Protein AF-0000000078786478 (afdb_homodimer)

Organism: NCBI:txid997887

Solvent-accessible surface area (backbone atoms only — not comparable to full-atom values): 14042 Å² total; per-residue (Å²): 126,56,72,50,79,79,47,45,80,39,81,43,66,73,47,74,58,98,44,34,38,39,36,60,74,40,75,26,74,55,86,88,51,87,57,81,37,32,24,33,35,37,38,33,35,32,54,74,22,70,49,79,36,24,26,20,79,68,46,35,38,37,43,28,36,74,35,49,40,35,37,40,40,36,31,32,70,83,81,65,34,40,41,77,42,82,42,21,40,91,68,26,42,33,34,40,40,46,47,40,35,29,36,31,39,34,21,83,44,93,47,52,23,33,36,42,36,41,28,65,42,66,90,47,78,89,42,53,43,82,42,78,81,85,126,128,56,71,49,80,78,48,43,80,40,81,43,66,72,46,72,61,97,45,33,38,38,36,60,74,40,75,25,73,55,86,88,50,89,57,82,35,32,24,34,36,37,38,33,34,32,54,73,22,71,49,78,37,25,26,19,79,68,47,35,37,37,42,29,36,72,34,49,41,34,37,40,40,36,32,32,71,85,80,63,35,37,40,78,43,81,40,21,42,90,68,26,40,34,36,40,41,46,47,40,35,29,36,30,40,35,21,83,44,90,48,51,23,32,38,42,36,41,28,65,43,64,92,46,76,91,42,53,44,81,44,77,82,84,126

Secondary structure (DSSP, 8-state):
----TT-EEEE--EEEETTEEEEEEE-S--TT-SS---EEEEEEE-TT-EEEEEE-SS--EEEEEEESEEEEEEEETTT--EEEEEEETTTTEEEEE-TTEEEEEE--SSS-EEEEEEESS---GGG-EE-----/----TT-EEEE--EEEETTEEEEEEE-S--TT-SS---EEEEEEE-TT-EEEEEE-SS--EEEEEEESEEEEEEEETTT--EEEEEEETTTTEEEEE-TTEEEEEE--SSS-EEEEEEESS---GGG-EE-----

Nearest PDB structures (foldseek):
  3st7-assembly1_A-2  TM=9.080E-01  e=5.084E-12  Staphylococcus aureus subsp. aureus Mu50
  4yrd-assembly1_B  TM=8.842E-01  e=4.327E-12  Staphylococcus aureus subsp. aureus Mu50
  2zkl-assembly1_A-2  TM=9.076E-01  e=9.184E-12  Staphylococcus aureus
  4yrd-assembly1_A  TM=8.837E-01  e=4.818E-12  Staphylococcus aureus subsp. aureus Mu50
  3vhr-assembly1_A-2  TM=8.852E-01  e=1.949E-11  Staphylococcus aureus subsp. aureus Mu50

InterPro domains:
  IPR011051 RmlC-like cupin domain superfamily [SSF51182] (7-129)
  IPR014710 RmlC-like jelly roll fold [G3DSA:2.60.120.10] (13-134)
  IPR029303 Capsular polysaccharide assembling protein CapF, C-terminal domain [PF14667] (16-128)

Structure (mmCIF, N/CA/C/O backbone):
data_AF-0000000078786478-model_v1
#
loop_
_entity.id
_entity.type
_entity.pdbx_description
1 polymer 'Capsular polysaccharide assembling protein CapF C-terminal domain-containing protein'
#
loop_
_atom_site.group_PDB
_atom_site.id
_atom_site.type_symbol
_atom_site.label_atom_id
_atom_site.label_alt_id
_atom_site.label_comp_id
_atom_site.label_asym_id
_atom_site.label_entity_id
_atom_site.label_seq_id
_atom_site.pdbx_PDB_ins_code
_atom_site.Cartn_x
_atom_site.Cartn_y
_atom_site.Cartn_z
_atom_site.occupancy
_atom_site.B_iso_or_equiv
_atom_site.auth_seq_id
_atom_site.auth_comp_id
_atom_site.auth_asym_id
_atom_site.auth_atom_id
_atom_site.pdbx_PDB_model_num
ATOM 1 N N . MET A 1 1 ? -15.883 21.422 14.945 1 42.12 1 MET A N 1
ATOM 2 C CA . MET A 1 1 ? -14.555 21 14.516 1 42.12 1 MET A CA 1
ATOM 3 C C . MET A 1 1 ? -14.242 21.531 13.117 1 42.12 1 MET A C 1
ATOM 5 O O . MET A 1 1 ? -15.07 21.406 12.211 1 42.12 1 MET A O 1
ATOM 9 N N . ALA A 1 2 ? -13.508 22.562 12.961 1 57.31 2 ALA A N 1
ATOM 10 C CA . ALA A 1 2 ? -13.336 23.266 11.695 1 57.31 2 ALA A CA 1
ATOM 11 C C . ALA A 1 2 ? -12.992 22.297 10.57 1 57.31 2 ALA A C 1
ATOM 13 O O . ALA A 1 2 ? -12.312 21.297 10.789 1 57.31 2 ALA A O 1
ATOM 14 N N . GLN A 1 3 ? -13.812 22.172 9.531 1 78.44 3 GLN A N 1
ATOM 15 C CA . GLN A 1 3 ? -13.812 21.203 8.445 1 78.44 3 GLN A CA 1
ATOM 16 C C . GLN A 1 3 ? -12.969 21.703 7.273 1 78.44 3 GLN A C 1
ATOM 18 O O . GLN A 1 3 ? -13.055 22.859 6.887 1 78.44 3 GLN A O 1
ATOM 23 N N . ILE A 1 4 ? -11.805 21.125 7.031 1 92.44 4 ILE A N 1
ATOM 24 C CA . ILE A 1 4 ? -11.156 21.406 5.758 1 92.44 4 ILE A CA 1
ATOM 25 C C . ILE A 1 4 ? -11.945 20.75 4.621 1 92.44 4 ILE A C 1
ATOM 27 O O . ILE A 1 4 ? -11.781 19.562 4.34 1 92.44 4 ILE A O 1
ATOM 31 N N . GLU A 1 5 ? -12.789 21.453 3.953 1 89.94 5 GLU A N 1
ATOM 32 C CA . GLU A 1 5 ? -13.758 20.938 2.986 1 89.94 5 GLU A CA 1
ATOM 33 C C . GLU A 1 5 ? -13.07 20.156 1.869 1 89.94 5 GLU A C 1
ATOM 35 O O . GLU A 1 5 ? -13.617 19.172 1.364 1 89.94 5 GLU A O 1
ATOM 40 N N . LYS A 1 6 ? -11.906 20.562 1.498 1 93.44 6 LYS A N 1
ATOM 41 C CA . LYS A 1 6 ? -11.242 19.969 0.342 1 93.44 6 LYS A CA 1
ATOM 42 C C . LYS A 1 6 ? -10.633 18.609 0.693 1 93.44 6 LYS A C 1
ATOM 44 O O . LYS A 1 6 ? -10.203 17.875 -0.193 1 93.44 6 LYS A O 1
ATOM 49 N N . VAL A 1 7 ? -10.555 18.312 1.955 1 95.81 7 VAL A N 1
ATOM 50 C CA . VAL A 1 7 ? -10.102 16.984 2.375 1 95.81 7 VAL A CA 1
ATOM 51 C C . VAL A 1 7 ? -11.281 16.016 2.365 1 95.81 7 VAL A C 1
ATOM 53 O O . VAL A 1 7 ? -12.328 16.297 2.957 1 95.81 7 VAL A O 1
ATOM 56 N N . HIS A 1 8 ? -11.133 14.906 1.691 1 94.94 8 HIS A N 1
ATOM 57 C CA . HIS A 1 8 ? -12.203 13.914 1.599 1 94.94 8 HIS A CA 1
ATOM 58 C C . HIS A 1 8 ? -11.836 12.641 2.346 1 94.94 8 HIS A C 1
ATOM 60 O O . HIS A 1 8 ? -10.711 12.141 2.227 1 94.94 8 HIS A O 1
ATOM 66 N N . VAL A 1 9 ? -12.75 12.188 3.148 1 97 9 VAL A N 1
ATOM 67 C CA . VAL A 1 9 ? -12.656 10.875 3.779 1 97 9 VAL A CA 1
ATOM 68 C C . VAL A 1 9 ? -13.469 9.859 2.98 1 97 9 VAL A C 1
ATOM 70 O O . VAL A 1 9 ? -14.688 9.992 2.842 1 97 9 VAL A O 1
ATOM 73 N N . ILE A 1 10 ? -12.836 8.875 2.471 1 96.62 10 ILE A N 1
ATOM 74 C CA . ILE A 1 10 ? -13.453 7.898 1.579 1 96.62 10 ILE A CA 1
ATOM 75 C C . ILE A 1 10 ? -13.586 6.555 2.295 1 96.62 10 ILE A C 1
ATOM 77 O O . ILE A 1 10 ? -12.586 5.98 2.732 1 96.62 10 ILE A O 1
ATOM 81 N N . GLN A 1 11 ? -14.773 6.09 2.406 1 97.75 11 GLN A N 1
ATOM 82 C CA . GLN A 1 11 ? -15 4.777 3.01 1 97.75 11 GLN A CA 1
ATOM 83 C C . GLN A 1 11 ? -14.641 3.658 2.041 1 97.75 11 GLN A C 1
ATOM 85 O O . GLN A 1 11 ? -15.102 3.641 0.899 1 97.75 11 GLN A O 1
ATOM 90 N N . ARG A 1 12 ? -13.781 2.781 2.498 1 98.19 12 ARG A N 1
ATOM 91 C CA . ARG A 1 12 ? -13.422 1.592 1.732 1 98.19 12 ARG A CA 1
ATOM 92 C C . ARG A 1 12 ? -14.117 0.352 2.289 1 98.19 12 ARG A C 1
ATOM 94 O O . ARG A 1 12 ? -14.664 0.384 3.391 1 98.19 12 ARG A O 1
ATOM 101 N N . ARG A 1 13 ? -14.125 -0.623 1.485 1 97.12 13 ARG A N 1
ATOM 102 C CA . ARG A 1 13 ? -14.781 -1.861 1.899 1 97.12 13 ARG A CA 1
ATOM 103 C C . ARG A 1 13 ? -13.75 -2.908 2.314 1 97.12 13 ARG A C 1
ATOM 105 O O . ARG A 1 13 ? -13.023 -3.438 1.474 1 97.12 13 ARG A O 1
ATOM 112 N N . LEU A 1 14 ? -13.664 -3.121 3.592 1 98.06 14 LEU A N 1
ATOM 113 C CA . LEU A 1 14 ? -12.852 -4.199 4.137 1 98.06 14 LEU A CA 1
ATOM 114 C C . LEU A 1 14 ? -13.586 -5.531 4.062 1 98.06 14 LEU A C 1
ATOM 116 O O . LEU A 1 14 ? -14.555 -5.758 4.797 1 98.06 14 LEU A O 1
ATOM 120 N N . ILE A 1 15 ? -13.172 -6.496 3.195 1 98.12 15 ILE A N 1
ATOM 121 C CA . ILE A 1 15 ? -13.812 -7.797 3.012 1 98.12 15 ILE A CA 1
ATOM 122 C C . ILE A 1 15 ? -13.102 -8.852 3.855 1 98.12 15 ILE A C 1
ATOM 124 O O . ILE A 1 15 ? -11.875 -8.969 3.799 1 98.12 15 ILE A O 1
ATOM 128 N N . THR A 1 16 ? -13.789 -9.562 4.641 1 97.38 16 THR A N 1
ATOM 129 C CA . THR A 1 16 ? -13.195 -10.578 5.504 1 97.38 16 THR A CA 1
ATOM 130 C C . THR A 1 16 ? -13.812 -11.945 5.234 1 97.38 16 THR A C 1
ATOM 132 O O . THR A 1 16 ? -14.992 -12.047 4.906 1 97.38 16 THR A O 1
ATOM 135 N N . ASP A 1 17 ? -12.961 -13.031 5.289 1 96.44 17 ASP A N 1
ATOM 136 C CA . ASP A 1 17 ? -13.383 -14.43 5.289 1 96.44 17 ASP A CA 1
ATOM 137 C C . ASP A 1 17 ? -12.453 -15.289 6.141 1 96.44 17 ASP A C 1
ATOM 139 O O . ASP A 1 17 ? -11.703 -14.766 6.973 1 96.44 17 ASP A O 1
ATOM 143 N N . ASP A 1 18 ? -12.516 -16.594 6.008 1 95.81 18 ASP A N 1
ATOM 144 C CA . ASP A 1 18 ? -11.781 -17.5 6.887 1 95.81 18 ASP A CA 1
ATOM 145 C C . ASP A 1 18 ? -10.281 -17.438 6.609 1 95.81 18 ASP A C 1
ATOM 147 O O . ASP A 1 18 ? -9.477 -17.891 7.43 1 95.81 18 ASP A O 1
ATOM 151 N N . ARG A 1 19 ? -9.883 -16.891 5.512 1 96.12 19 ARG A N 1
ATOM 152 C CA . ARG A 1 19 ? -8.477 -16.859 5.105 1 96.12 19 ARG A CA 1
ATOM 153 C C . ARG A 1 19 ? -7.801 -15.586 5.586 1 96.12 19 ARG A C 1
ATOM 155 O O . ARG A 1 19 ? -6.57 -15.5 5.602 1 96.12 19 ARG A O 1
ATOM 162 N N . GLY A 1 20 ? -8.625 -14.492 5.906 1 97.75 20 GLY A N 1
ATOM 163 C CA . GLY A 1 20 ? -8.109 -13.18 6.25 1 97.75 20 GLY A CA 1
ATOM 164 C C . GLY A 1 20 ? -8.945 -12.039 5.688 1 97.75 20 GLY A C 1
ATOM 165 O O . GLY A 1 20 ? -10.18 -12.102 5.719 1 97.75 20 GLY A O 1
ATOM 166 N N . TRP A 1 21 ? -8.281 -10.969 5.32 1 98.31 21 TRP A N 1
ATOM 167 C CA . TRP A 1 21 ? -9.07 -9.844 4.812 1 98.31 21 TRP A CA 1
ATOM 168 C C . TRP A 1 21 ? -8.453 -9.289 3.529 1 98.31 21 TRP A C 1
ATOM 170 O O . TRP A 1 21 ? -7.332 -9.648 3.164 1 98.31 21 TRP A O 1
ATOM 180 N N . PHE A 1 22 ? -9.211 -8.625 2.723 1 98.44 22 PHE A N 1
ATOM 181 C CA . PHE A 1 22 ? -8.891 -7.922 1.489 1 98.44 22 PHE A CA 1
ATOM 182 C C . PHE A 1 22 ? -9.367 -6.477 1.553 1 98.44 22 PHE A C 1
ATOM 184 O O . PHE A 1 22 ? -10.477 -6.207 2.016 1 98.44 22 PHE A O 1
ATOM 191 N N . LEU A 1 23 ? -8.523 -5.48 1.136 1 98.69 23 LEU A N 1
ATOM 192 C CA . LEU A 1 23 ? -8.836 -4.059 1.162 1 98.69 23 LEU A CA 1
ATOM 193 C C . LEU A 1 23 ? -8.258 -3.352 -0.061 1 98.69 23 LEU A C 1
ATOM 195 O O . LEU A 1 23 ? -7.043 -3.312 -0.242 1 98.69 23 LEU A O 1
ATOM 199 N N . LYS A 1 24 ? -9.172 -2.852 -0.923 1 98.12 24 LYS A N 1
ATOM 200 C CA . LYS A 1 24 ? -8.727 -1.991 -2.014 1 98.12 24 LYS A CA 1
ATOM 201 C C . LYS A 1 24 ? -8.672 -0.53 -1.575 1 98.12 24 LYS A C 1
ATOM 203 O O . LYS A 1 24 ? -9.688 0.037 -1.17 1 98.12 24 LYS A O 1
ATOM 208 N N . VAL A 1 25 ? -7.453 0.068 -1.741 1 97 25 VAL A N 1
ATOM 209 C CA . VAL A 1 25 ? -7.305 1.4 -1.165 1 97 25 VAL A CA 1
ATOM 210 C C . VAL A 1 25 ? -7.266 2.443 -2.279 1 97 25 VAL A C 1
ATOM 212 O O . VAL A 1 25 ? -7.648 3.598 -2.072 1 97 25 VAL A O 1
ATOM 215 N N . ILE A 1 26 ? -6.707 2.123 -3.447 1 94.62 26 ILE A N 1
ATOM 216 C CA . ILE A 1 26 ? -6.758 2.953 -4.645 1 94.62 26 ILE A CA 1
ATOM 217 C C . ILE A 1 26 ? -7.488 2.207 -5.762 1 94.62 26 ILE A C 1
ATOM 219 O O . ILE A 1 26 ? -7.066 1.123 -6.168 1 94.62 26 ILE A O 1
ATOM 223 N N . THR A 1 27 ? -8.539 2.777 -6.27 1 92.62 27 THR A N 1
ATOM 224 C CA . THR A 1 27 ? -9.391 2.109 -7.25 1 92.62 27 THR A CA 1
ATOM 225 C C . THR A 1 27 ? -8.914 2.406 -8.664 1 92.62 27 THR A C 1
ATOM 227 O O . THR A 1 27 ? -9.312 1.729 -9.617 1 92.62 27 THR A O 1
ATOM 230 N N . GLY A 1 28 ? -8.047 3.369 -8.805 1 88.62 28 GLY A N 1
ATOM 231 C CA . GLY A 1 28 ? -7.551 3.754 -10.117 1 88.62 28 GLY A CA 1
ATOM 232 C C . GLY A 1 28 ? -8.43 4.785 -10.805 1 88.62 28 GLY A C 1
ATOM 233 O O . GLY A 1 28 ? -8.102 5.254 -11.891 1 88.62 28 GLY A O 1
ATOM 234 N N . THR A 1 29 ? -9.523 5.156 -10.18 1 86.19 29 THR A N 1
ATOM 235 C CA . THR A 1 29 ? -10.461 6.113 -10.773 1 86.19 29 THR A CA 1
ATOM 236 C C . THR A 1 29 ? -10.672 7.305 -9.844 1 86.19 29 THR A C 1
ATOM 238 O O . THR A 1 29 ? -11.672 8.016 -9.961 1 86.19 29 THR A O 1
ATOM 241 N N . GLU A 1 30 ? -9.773 7.48 -8.945 1 85.69 30 GLU A N 1
ATOM 242 C CA . GLU A 1 30 ? -9.898 8.586 -8 1 85.69 30 GLU A CA 1
ATOM 243 C C . GLU A 1 30 ? -9.914 9.93 -8.727 1 85.69 30 GLU A C 1
ATOM 245 O O . GLU A 1 30 ? -9.25 10.102 -9.75 1 85.69 30 GLU A O 1
ATOM 250 N N . GLU A 1 31 ? -10.688 10.766 -8.133 1 75.81 31 GLU A N 1
ATOM 251 C CA . GLU A 1 31 ? -10.648 12.125 -8.656 1 75.81 31 GLU A CA 1
ATOM 252 C C . GLU A 1 31 ? -9.266 12.742 -8.492 1 75.81 31 GLU A C 1
ATOM 254 O O . GLU A 1 31 ? -8.617 12.555 -7.465 1 75.81 31 GLU A O 1
ATOM 259 N N . GLY A 1 32 ? -8.82 13.492 -9.508 1 66.56 32 GLY A N 1
ATOM 260 C CA . GLY A 1 32 ? -7.539 14.18 -9.391 1 66.56 32 GLY A CA 1
ATOM 261 C C . GLY A 1 32 ? -6.379 13.375 -9.953 1 66.56 32 GLY A C 1
ATOM 262 O O . GLY A 1 32 ? -5.273 13.898 -10.109 1 66.56 32 GLY A O 1
ATOM 263 N N . ILE A 1 33 ? -6.633 12.055 -10.008 1 69.62 33 ILE A N 1
ATOM 264 C CA . ILE A 1 33 ? -5.574 11.258 -10.609 1 69.62 33 ILE A CA 1
ATOM 265 C C . ILE A 1 33 ? -5.59 11.43 -12.125 1 69.62 33 ILE A C 1
ATOM 267 O O . ILE A 1 33 ? -6.641 11.328 -12.758 1 69.62 33 ILE A O 1
ATOM 271 N N . PRO A 1 34 ? -4.621 12.242 -12.648 1 60.69 34 PRO A N 1
ATOM 272 C CA . PRO A 1 34 ? -4.676 12.57 -14.078 1 60.69 34 PRO A CA 1
ATOM 273 C C . PRO A 1 34 ? -5.074 11.375 -14.938 1 60.69 34 PRO A C 1
ATOM 275 O O . PRO A 1 34 ? -5.867 11.523 -15.875 1 60.69 34 PRO A O 1
ATOM 278 N N . SER A 1 35 ? -4.242 10.328 -15.078 1 59.72 35 SER A N 1
ATOM 279 C CA . SER A 1 35 ? -4.48 9.141 -15.891 1 59.72 35 SER A CA 1
ATOM 280 C C . SER A 1 35 ? -4.789 7.93 -15.023 1 59.72 35 SER A C 1
ATOM 282 O O . SER A 1 35 ? -4.531 7.938 -13.82 1 59.72 35 SER A O 1
ATOM 284 N N . HIS A 1 36 ? -5.789 7.113 -15.68 1 59.19 36 HIS A N 1
ATOM 285 C CA . HIS A 1 36 ? -6.055 5.898 -14.922 1 59.19 36 HIS A CA 1
ATOM 286 C C . HIS A 1 36 ? -4.766 5.297 -14.375 1 59.19 36 HIS A C 1
ATOM 288 O O . HIS A 1 36 ? -3.742 5.273 -15.062 1 59.19 36 HIS A O 1
ATOM 294 N N . THR A 1 37 ? -4.754 5.387 -13.062 1 72.62 37 THR A N 1
ATOM 295 C CA . THR A 1 37 ? -3.67 4.664 -12.414 1 72.62 37 THR A CA 1
ATOM 296 C C . THR A 1 37 ? -4.043 3.199 -12.195 1 72.62 37 THR A C 1
ATOM 298 O O . THR A 1 37 ? -5.176 2.795 -12.477 1 72.62 37 THR A O 1
ATOM 301 N N . GLY A 1 38 ? -3.189 2.248 -12.188 1 86.88 38 GLY A N 1
ATOM 302 C CA . GLY A 1 38 ? -3.475 0.919 -11.672 1 86.88 38 GLY A CA 1
ATOM 303 C C . GLY A 1 38 ? -4.168 0.941 -10.32 1 86.88 38 GLY A C 1
ATOM 304 O O . GLY A 1 38 ? -4.762 1.952 -9.938 1 86.88 38 GLY A O 1
ATOM 305 N N . GLU A 1 39 ? -4.453 -0.11 -9.812 1 93.38 39 GLU A N 1
ATOM 306 C CA . GLU A 1 39 ? -5.098 -0.277 -8.516 1 93.38 39 GLU A CA 1
ATOM 307 C C . GLU A 1 39 ? -4.09 -0.686 -7.445 1 93.38 39 GLU A C 1
ATOM 309 O O . GLU A 1 39 ? -3.062 -1.292 -7.754 1 93.38 39 GLU A O 1
ATOM 314 N N . VAL A 1 40 ? -4.328 -0.254 -6.219 1 96.06 40 VAL A N 1
ATOM 315 C CA . VAL A 1 40 ? -3.568 -0.701 -5.059 1 96.06 40 VAL A CA 1
ATOM 316 C C . VAL A 1 40 ? -4.488 -1.433 -4.086 1 96.06 40 VAL A C 1
ATOM 318 O O . VAL A 1 40 ? -5.52 -0.895 -3.674 1 96.06 40 VAL A O 1
ATOM 321 N N . TYR A 1 41 ? -4.113 -2.646 -3.746 1 98.25 41 TYR A N 1
ATOM 322 C CA . TYR A 1 41 ? -4.898 -3.379 -2.758 1 98.25 41 TYR A CA 1
ATOM 323 C C . TYR A 1 41 ? -3.994 -4.148 -1.803 1 98.25 41 TYR A C 1
ATOM 325 O O . TYR A 1 41 ? -2.809 -4.34 -2.08 1 98.25 41 TYR A O 1
ATOM 333 N N . LEU A 1 42 ? -4.582 -4.477 -0.663 1 98.75 42 LEU A N 1
ATOM 334 C CA . LEU A 1 42 ? -3.926 -5.301 0.347 1 98.75 42 LEU A CA 1
ATOM 335 C C . LEU A 1 42 ? -4.719 -6.578 0.605 1 98.75 42 LEU A C 1
ATOM 337 O O . LEU A 1 42 ? -5.953 -6.566 0.565 1 98.75 42 LEU A O 1
ATOM 341 N N . THR A 1 43 ? -4.016 -7.645 0.884 1 98.69 43 THR A N 1
ATOM 342 C CA . THR A 1 43 ? -4.633 -8.859 1.414 1 98.69 43 THR A CA 1
ATOM 343 C C . THR A 1 43 ? -3.842 -9.391 2.604 1 98.69 43 THR A C 1
ATOM 345 O O . THR A 1 43 ? -2.611 -9.312 2.621 1 98.69 43 THR A O 1
ATOM 348 N N . MET A 1 44 ? -4.496 -9.742 3.576 1 98.62 44 MET A N 1
ATOM 349 C CA . MET A 1 44 ? -3.922 -10.398 4.75 1 98.62 44 MET A CA 1
ATOM 350 C C . MET A 1 44 ? -4.301 -11.875 4.793 1 98.62 44 MET A C 1
ATOM 352 O O . MET A 1 44 ? -5.465 -12.227 4.605 1 98.62 44 MET A O 1
ATOM 356 N N . GLY A 1 45 ? -3.328 -12.75 4.902 1 98.62 45 GLY A N 1
ATOM 357 C CA . GLY A 1 45 ? -3.559 -14.18 5.023 1 98.62 45 GLY A CA 1
ATOM 358 C C . GLY A 1 45 ? -3.209 -14.727 6.398 1 98.62 45 GLY A C 1
ATOM 359 O O . GLY A 1 45 ? -2.123 -14.461 6.918 1 98.62 45 GLY A O 1
ATOM 360 N N . GLU A 1 46 ? -4.078 -15.469 6.969 1 98.44 46 GLU A N 1
ATOM 361 C CA . GLU A 1 46 ? -3.846 -16.109 8.258 1 98.44 46 GLU A CA 1
ATOM 362 C C . GLU A 1 46 ? -2.926 -17.312 8.117 1 98.44 46 GLU A C 1
ATOM 364 O O . GLU A 1 46 ? -2.705 -17.812 7.012 1 98.44 46 GLU A O 1
ATOM 369 N N . PRO A 1 47 ? -2.336 -17.75 9.281 1 98.44 47 PRO A N 1
ATOM 370 C CA . PRO A 1 47 ? -1.485 -18.938 9.234 1 98.44 47 PRO A CA 1
ATOM 371 C C . PRO A 1 47 ? -2.168 -20.125 8.555 1 98.44 47 PRO A C 1
ATOM 373 O O . PRO A 1 47 ? -3.332 -20.422 8.844 1 98.44 47 PRO A O 1
ATOM 376 N N . GLY A 1 48 ? -1.486 -20.703 7.598 1 97.69 48 GLY A N 1
ATOM 377 C CA . GLY A 1 48 ? -1.984 -21.891 6.914 1 97.69 48 GLY A CA 1
ATOM 378 C C . GLY A 1 48 ? -2.836 -21.562 5.699 1 97.69 48 GLY A C 1
ATOM 379 O O . GLY A 1 48 ? -3.23 -22.469 4.953 1 97.69 48 GLY A O 1
ATOM 380 N N . GLN A 1 49 ? -3.072 -20.312 5.465 1 97.62 49 GLN A N 1
ATOM 381 C CA . GLN A 1 49 ? -3.957 -19.922 4.375 1 97.62 49 GLN A CA 1
ATOM 382 C C . GLN A 1 49 ? -3.162 -19.531 3.133 1 97.62 49 GLN A C 1
ATOM 384 O O . GLN A 1 49 ? -1.952 -19.312 3.209 1 97.62 49 GLN A O 1
ATOM 389 N N . ALA A 1 50 ? -3.855 -19.562 2.035 1 97.19 50 ALA A N 1
ATOM 390 C CA . ALA A 1 50 ? -3.307 -19.141 0.748 1 97.19 50 ALA A CA 1
ATOM 391 C C . ALA A 1 50 ? -4.184 -18.078 0.095 1 97.19 50 ALA A C 1
AT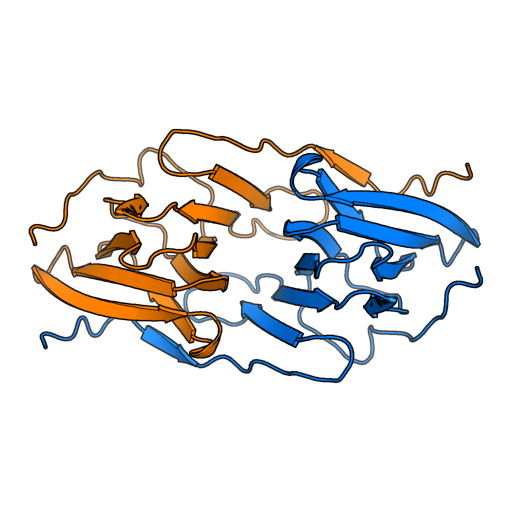OM 393 O O . ALA A 1 50 ? -5.414 -18.125 0.208 1 97.19 50 ALA A O 1
ATOM 394 N N . LYS A 1 51 ? -3.566 -17.125 -0.543 1 97.69 51 LYS A N 1
ATOM 395 C CA . LYS A 1 51 ? -4.242 -16.094 -1.313 1 97.69 51 LYS A CA 1
ATOM 396 C C . LYS A 1 51 ? -3.83 -16.141 -2.781 1 97.69 51 LYS A C 1
ATOM 398 O O . LYS A 1 51 ? -2.656 -16.344 -3.098 1 97.69 51 LYS A O 1
ATOM 403 N N . GLY A 1 52 ? -4.715 -15.852 -3.697 1 96.88 52 GLY A N 1
ATOM 404 C CA . GLY A 1 52 ? -4.445 -15.938 -5.125 1 96.88 52 GLY A CA 1
ATOM 405 C C . GLY A 1 52 ? -4.992 -17.203 -5.758 1 96.88 52 GLY A C 1
ATOM 406 O O . GLY A 1 52 ? -6.176 -17.516 -5.609 1 96.88 52 GLY A O 1
ATOM 407 N N . GLY A 1 53 ? -4.109 -17.953 -6.492 1 97.31 53 GLY A N 1
ATOM 408 C CA . GLY A 1 53 ? -4.578 -19.125 -7.215 1 97.31 53 GLY A CA 1
ATOM 409 C C . GLY A 1 53 ? -5.18 -18.781 -8.57 1 97.31 53 GLY A C 1
ATOM 410 O O . GLY A 1 53 ? -6.273 -19.25 -8.898 1 97.31 53 GLY A O 1
ATOM 411 N N . HIS A 1 54 ? -4.57 -17.891 -9.312 1 98.69 54 HIS A N 1
ATOM 412 C CA . HIS A 1 54 ? -5.031 -17.438 -10.617 1 98.69 54 HIS A CA 1
ATOM 413 C C . HIS A 1 54 ? -3.889 -16.812 -11.414 1 98.69 54 HIS A C 1
ATOM 415 O O . HIS A 1 54 ? -2.775 -16.672 -10.906 1 98.69 54 HIS A O 1
ATOM 421 N N . TYR A 1 55 ? -4.102 -16.516 -12.609 1 98.56 55 TYR A N 1
ATOM 422 C CA . TYR A 1 55 ? -3.242 -15.672 -13.438 1 98.56 55 TYR A CA 1
ATOM 423 C C . TYR A 1 55 ? -4.062 -14.68 -14.25 1 98.56 55 TYR A C 1
ATOM 425 O O . TYR A 1 55 ? -5.285 -14.805 -14.336 1 98.56 55 TYR A O 1
ATOM 433 N N . HIS A 1 56 ? -3.418 -13.648 -14.734 1 98.25 56 HIS A N 1
ATOM 434 C CA . HIS A 1 56 ? -4.027 -12.625 -15.578 1 98.25 56 HIS A CA 1
ATOM 435 C C . HIS A 1 56 ? -3.479 -12.68 -17 1 98.25 56 HIS A C 1
ATOM 437 O O . HIS A 1 56 ? -2.273 -12.508 -17.203 1 98.25 56 HIS A O 1
ATOM 443 N N . PRO A 1 57 ? -4.344 -12.844 -17.984 1 98.12 57 PRO A N 1
ATOM 444 C CA . PRO A 1 57 ? -3.889 -12.797 -19.375 1 98.12 57 PRO A CA 1
ATOM 445 C C . PRO A 1 57 ? -3.404 -11.414 -19.781 1 98.12 57 PRO A C 1
ATOM 447 O O . PRO A 1 57 ? -2.584 -11.289 -20.703 1 98.12 57 PRO A O 1
ATOM 450 N N . GLU A 1 58 ? -3.797 -10.312 -19.109 1 95.94 58 GLU A N 1
ATOM 451 C CA . GLU A 1 58 ? -3.48 -8.961 -19.547 1 95.94 58 GLU A CA 1
ATOM 452 C C . GLU A 1 58 ? -2.744 -8.188 -18.453 1 95.94 58 GLU A C 1
ATOM 454 O O . GLU A 1 58 ? -1.64 -7.688 -18.688 1 95.94 58 GLU A O 1
ATOM 459 N N . ALA A 1 59 ? -3.256 -8.156 -17.266 1 94.25 59 ALA A N 1
ATOM 460 C CA . ALA A 1 59 ? -2.713 -7.32 -16.188 1 94.25 59 ALA A CA 1
ATOM 461 C C . ALA A 1 59 ? -1.377 -7.863 -15.695 1 94.25 59 ALA A C 1
ATOM 463 O O . ALA A 1 59 ? -1.129 -9.07 -15.758 1 94.25 59 ALA A O 1
ATOM 464 N N . VAL A 1 60 ? -0.535 -6.977 -15.266 1 94.94 60 VAL A N 1
ATOM 465 C CA . VAL A 1 60 ? 0.688 -7.312 -14.547 1 94.94 60 VAL A CA 1
ATOM 466 C C . VAL A 1 60 ? 0.603 -6.797 -13.109 1 94.94 60 VAL A C 1
ATOM 468 O O . VAL A 1 60 ? -0.159 -5.871 -12.82 1 94.94 60 VAL A O 1
ATOM 471 N N . GLU A 1 61 ? 1.391 -7.414 -12.234 1 95.81 61 GLU A N 1
ATOM 472 C CA . GLU A 1 61 ? 1.277 -7.047 -10.828 1 95.81 61 GLU A CA 1
ATOM 473 C C . GLU A 1 61 ? 2.652 -6.945 -10.172 1 95.81 61 GLU A C 1
ATOM 475 O O . GLU A 1 61 ? 3.625 -7.516 -10.664 1 95.81 61 GLU A O 1
ATOM 480 N N . TRP A 1 62 ? 2.768 -6.168 -9.156 1 96.75 62 TRP A N 1
ATOM 481 C CA . TRP A 1 62 ? 3.891 -6.062 -8.227 1 96.75 62 TRP A CA 1
ATOM 482 C C . TRP A 1 62 ? 3.461 -6.414 -6.809 1 96.75 62 TRP A C 1
ATOM 484 O O . TRP A 1 62 ? 2.529 -5.812 -6.27 1 96.75 62 TRP A O 1
ATOM 494 N N . PHE A 1 63 ? 4.098 -7.43 -6.215 1 98.62 63 PHE A N 1
ATOM 495 C CA . PHE A 1 63 ? 3.748 -7.914 -4.883 1 98.62 63 PHE A CA 1
ATOM 496 C C . PHE A 1 63 ? 4.852 -7.59 -3.881 1 98.62 63 PHE A C 1
ATOM 498 O O . PHE A 1 63 ? 6.031 -7.797 -4.164 1 98.62 63 PHE A O 1
ATOM 505 N N . THR A 1 64 ? 4.539 -7.086 -2.725 1 98.81 64 THR A N 1
ATOM 506 C CA . THR A 1 64 ? 5.441 -6.875 -1.599 1 98.81 64 THR A CA 1
ATOM 507 C C . THR A 1 64 ? 4.797 -7.332 -0.294 1 98.81 64 THR A C 1
ATOM 509 O O . THR A 1 64 ? 3.646 -6.992 -0.01 1 98.81 64 THR A O 1
ATOM 512 N N . ILE A 1 65 ? 5.484 -8.125 0.468 1 98.88 65 ILE A N 1
ATOM 513 C CA . ILE A 1 65 ? 5.023 -8.414 1.821 1 98.88 65 ILE A CA 1
ATOM 514 C C . ILE A 1 65 ? 5.434 -7.285 2.762 1 98.88 65 ILE A C 1
ATOM 516 O O . ILE A 1 65 ? 6.613 -6.945 2.854 1 98.88 65 ILE A O 1
ATOM 520 N N . ILE A 1 66 ? 4.469 -6.715 3.488 1 98.31 66 ILE A N 1
ATOM 521 C CA . ILE A 1 66 ? 4.777 -5.531 4.281 1 98.31 66 ILE A CA 1
ATOM 522 C C . ILE A 1 66 ? 4.633 -5.852 5.766 1 98.31 66 ILE A C 1
ATOM 524 O O . ILE A 1 66 ? 4.91 -5.004 6.621 1 98.31 66 ILE A O 1
ATOM 528 N N . ASP A 1 67 ? 4.184 -6.953 6.105 1 97.81 67 ASP A N 1
ATOM 529 C CA . ASP A 1 67 ? 4.129 -7.512 7.453 1 97.81 67 ASP A CA 1
ATOM 530 C C . ASP A 1 67 ? 4.117 -9.039 7.414 1 97.81 67 ASP A C 1
ATOM 532 O O . ASP A 1 67 ? 3.51 -9.641 6.527 1 97.81 67 ASP A O 1
ATOM 536 N N . GLY A 1 68 ? 4.809 -9.727 8.32 1 97.44 68 GLY A N 1
ATOM 537 C CA . GLY A 1 68 ? 4.891 -11.18 8.328 1 97.44 68 GLY A CA 1
ATOM 538 C C . GLY A 1 68 ? 5.762 -11.742 7.219 1 97.44 68 GLY A C 1
ATOM 539 O O . GLY A 1 68 ? 6.734 -11.102 6.812 1 97.44 68 GLY A O 1
ATOM 540 N N . SER A 1 69 ? 5.559 -13 6.887 1 98.31 69 SER A N 1
ATOM 541 C CA . SER A 1 69 ? 6.297 -13.703 5.844 1 98.31 69 SER A CA 1
ATOM 542 C C . SER A 1 69 ? 5.398 -14.68 5.094 1 98.31 69 SER A C 1
ATOM 544 O O . SER A 1 69 ? 4.375 -15.125 5.621 1 98.31 69 SER A O 1
ATOM 546 N N . ALA A 1 70 ? 5.754 -14.953 3.871 1 98.44 70 ALA A N 1
ATOM 547 C CA . ALA A 1 70 ? 5.016 -15.891 3.031 1 98.44 70 ALA A CA 1
ATOM 548 C C . ALA A 1 70 ? 5.883 -16.406 1.885 1 98.44 70 ALA A C 1
ATOM 550 O O . ALA A 1 70 ? 6.988 -15.906 1.667 1 98.44 70 ALA A O 1
ATOM 551 N N . VAL A 1 71 ? 5.434 -17.406 1.249 1 98.44 71 VAL A N 1
ATOM 552 C CA . VAL A 1 71 ? 6.07 -17.922 0.041 1 98.44 71 VAL A CA 1
ATOM 553 C C . VAL A 1 71 ? 5.176 -17.656 -1.168 1 98.44 71 VAL A C 1
ATOM 555 O O . VAL A 1 71 ? 4.012 -18.062 -1.189 1 98.44 71 VAL A O 1
ATOM 558 N N . LEU A 1 72 ? 5.695 -16.906 -2.135 1 98.56 72 LEU A N 1
ATOM 559 C CA . LEU A 1 72 ? 5.035 -16.703 -3.422 1 98.56 72 LEU A CA 1
ATOM 560 C C . LEU A 1 72 ? 5.375 -17.844 -4.387 1 98.56 72 LEU A C 1
ATOM 562 O O . LEU A 1 72 ? 6.539 -18.031 -4.742 1 98.56 72 LEU A O 1
ATOM 566 N N . LYS A 1 73 ? 4.41 -18.562 -4.758 1 98.38 73 LYS A N 1
ATOM 567 C CA . LYS A 1 73 ? 4.574 -19.625 -5.746 1 98.38 73 LYS A CA 1
ATOM 568 C C . LYS A 1 73 ? 4.105 -19.172 -7.125 1 98.38 73 LYS A C 1
ATOM 570 O O . LYS A 1 73 ? 3.023 -18.594 -7.262 1 98.38 73 LYS A O 1
ATOM 575 N N . LEU A 1 74 ? 4.941 -19.422 -8.109 1 98.5 74 LEU A N 1
ATOM 576 C CA . LEU A 1 74 ? 4.684 -18.953 -9.461 1 98.5 74 LEU A CA 1
ATOM 577 C C . LEU A 1 74 ? 4.789 -20.094 -10.469 1 98.5 74 LEU A C 1
ATOM 579 O O . LEU A 1 74 ? 5.586 -21.016 -10.281 1 98.5 74 LEU A O 1
ATOM 583 N N . GLU A 1 75 ? 3.994 -19.984 -11.484 1 98.25 75 GLU A N 1
ATOM 584 C CA . GLU A 1 75 ? 4.082 -20.875 -12.648 1 98.25 75 GLU A CA 1
ATOM 585 C C . GLU A 1 75 ? 3.799 -20.109 -13.938 1 98.25 75 GLU A C 1
ATOM 587 O O . GLU A 1 75 ? 2.758 -19.469 -14.07 1 98.25 75 GLU A O 1
ATOM 592 N N . ASP A 1 76 ? 4.75 -20.172 -14.836 1 98 76 ASP A N 1
ATOM 593 C CA . ASP A 1 76 ? 4.555 -19.578 -16.156 1 98 76 ASP A CA 1
ATOM 594 C C . ASP A 1 76 ? 3.576 -20.406 -16.984 1 98 76 ASP A C 1
ATOM 596 O O . ASP A 1 76 ? 3.812 -21.594 -17.234 1 98 76 ASP A O 1
ATOM 600 N N . MET A 1 77 ? 2.57 -19.766 -17.484 1 97.75 77 MET A N 1
ATOM 601 C CA . MET A 1 77 ? 1.495 -20.516 -18.141 1 97.75 77 MET A CA 1
ATOM 602 C C . MET A 1 77 ? 1.898 -20.922 -19.562 1 97.75 77 MET A C 1
ATOM 604 O O . MET A 1 77 ? 1.251 -21.766 -20.172 1 97.75 77 MET A O 1
ATOM 608 N N . GLU A 1 78 ? 2.934 -20.375 -20.031 1 96.38 78 GLU A N 1
ATOM 609 C CA . GLU A 1 78 ? 3.434 -20.734 -21.359 1 96.38 78 GLU A CA 1
ATOM 610 C C . GLU A 1 78 ? 4.488 -21.828 -21.281 1 96.38 78 GLU A C 1
ATOM 612 O O . GLU A 1 78 ? 4.426 -22.812 -22.016 1 96.38 78 GLU A O 1
ATOM 617 N N . THR A 1 79 ? 5.449 -21.734 -20.391 1 96.12 79 THR A N 1
ATOM 618 C CA . THR A 1 79 ? 6.574 -22.656 -20.328 1 96.12 79 THR A CA 1
ATOM 619 C C . THR A 1 79 ? 6.355 -23.719 -19.25 1 96.12 79 THR A C 1
ATOM 621 O O . THR A 1 79 ? 7.047 -24.734 -19.219 1 96.12 79 THR A O 1
ATOM 624 N N . HIS A 1 80 ? 5.477 -23.438 -18.25 1 95.69 80 HIS A N 1
ATOM 625 C CA . HIS A 1 80 ? 5.141 -24.281 -17.094 1 95.69 80 HIS A CA 1
ATOM 626 C C . HIS A 1 80 ? 6.305 -24.375 -16.125 1 95.69 80 HIS A C 1
ATOM 628 O O . HIS A 1 80 ? 6.32 -25.25 -15.25 1 95.69 80 HIS A O 1
ATOM 634 N N . GLU A 1 81 ? 7.27 -23.5 -16.375 1 96.06 81 GLU A N 1
ATOM 635 C CA . GLU A 1 81 ? 8.305 -23.344 -15.352 1 96.06 81 GLU A CA 1
ATOM 636 C C . GLU A 1 81 ? 7.73 -22.797 -14.047 1 96.06 81 GLU A C 1
ATOM 638 O O . GLU A 1 81 ? 6.812 -21.984 -14.062 1 96.06 81 GLU A O 1
ATOM 643 N N . ARG A 1 82 ? 8.32 -23.266 -12.961 1 96.94 82 ARG A N 1
ATOM 644 C CA . ARG A 1 82 ? 7.836 -22.859 -11.648 1 96.94 82 ARG A CA 1
ATOM 645 C C . ARG A 1 82 ? 8.938 -22.172 -10.852 1 96.94 82 ARG A C 1
ATOM 647 O O . ARG A 1 82 ? 10.125 -22.391 -11.109 1 96.94 82 ARG A O 1
ATOM 654 N N . LYS A 1 83 ? 8.562 -21.359 -9.914 1 97 83 LYS A N 1
ATOM 655 C CA . LYS A 1 83 ? 9.477 -20.641 -9.031 1 97 83 LYS A CA 1
ATOM 656 C C . LYS A 1 83 ? 8.812 -20.328 -7.691 1 97 83 LYS A C 1
ATOM 658 O O . LYS A 1 83 ? 7.652 -19.922 -7.652 1 97 83 LYS A O 1
ATOM 663 N N . ASP A 1 84 ? 9.508 -20.547 -6.617 1 97.62 84 ASP A N 1
ATOM 664 C CA . ASP A 1 84 ? 9.102 -20.125 -5.285 1 97.62 84 ASP A CA 1
ATOM 665 C C . ASP A 1 84 ? 9.961 -18.953 -4.793 1 97.62 84 ASP A C 1
ATOM 667 O O . ASP A 1 84 ? 11.188 -18.984 -4.922 1 97.62 84 ASP A O 1
ATOM 671 N N . ILE A 1 85 ? 9.359 -18 -4.266 1 98.06 85 ILE A N 1
ATOM 672 C CA . ILE A 1 85 ? 10.086 -16.859 -3.721 1 98.06 85 ILE A CA 1
ATOM 673 C C . ILE A 1 85 ? 9.656 -16.609 -2.275 1 98.06 85 ILE A C 1
ATOM 675 O O . ILE A 1 85 ? 8.477 -16.359 -2.006 1 98.06 85 ILE A O 1
ATOM 679 N N . GLU A 1 86 ? 10.57 -16.672 -1.351 1 98.38 86 GLU A N 1
ATOM 680 C CA . GLU A 1 86 ? 10.297 -16.297 0.031 1 98.38 86 GLU A CA 1
ATOM 681 C C . GLU A 1 86 ? 10.242 -14.773 0.182 1 98.38 86 GLU A C 1
ATOM 683 O O . GLU A 1 86 ? 11.156 -14.07 -0.241 1 98.38 86 GLU A O 1
ATOM 688 N N . MET A 1 87 ? 9.219 -14.328 0.79 1 98.56 87 MET A N 1
ATOM 689 C CA . MET A 1 87 ? 9.039 -12.891 0.947 1 98.56 87 MET A CA 1
ATOM 690 C C . MET A 1 87 ? 8.766 -12.531 2.402 1 98.56 87 MET A C 1
ATOM 692 O O . MET A 1 87 ? 8.102 -13.281 3.119 1 98.56 87 MET A O 1
ATOM 696 N N . SER A 1 88 ? 9.258 -11.43 2.834 1 98.5 88 SER A N 1
ATOM 697 C CA . SER A 1 88 ? 9.047 -10.812 4.141 1 98.5 88 SER A CA 1
ATOM 698 C C . SER A 1 88 ? 9.422 -9.336 4.121 1 98.5 88 SER A C 1
ATOM 700 O O . SER A 1 88 ? 10.07 -8.867 3.18 1 98.5 88 SER A O 1
ATOM 702 N N . LEU A 1 89 ? 8.961 -8.641 5.148 1 96.88 89 LEU A N 1
ATOM 703 C CA . LEU A 1 89 ? 9.367 -7.242 5.246 1 96.88 89 LEU A CA 1
ATOM 704 C C . LEU A 1 89 ? 10.883 -7.121 5.32 1 96.88 89 LEU A C 1
ATOM 706 O O . LEU A 1 89 ? 11.469 -6.227 4.707 1 96.88 89 LEU A O 1
ATOM 710 N N . GLU A 1 90 ? 11.523 -8.023 6.062 1 96.06 90 GLU A N 1
ATOM 711 C CA . GLU A 1 90 ? 12.977 -7.988 6.246 1 96.06 90 GLU A CA 1
ATOM 712 C C . GLU A 1 90 ? 13.703 -8.094 4.91 1 96.06 90 GLU A C 1
ATOM 714 O O . GLU A 1 90 ? 14.742 -7.453 4.715 1 96.06 90 GLU A O 1
ATOM 719 N N . LYS A 1 91 ? 13.18 -8.867 3.99 1 97.5 91 LYS A N 1
ATOM 720 C CA . LYS A 1 91 ? 13.805 -9.016 2.68 1 97.5 91 LYS A CA 1
ATOM 721 C C . LYS A 1 91 ? 13.602 -7.766 1.827 1 97.5 91 LYS A C 1
ATOM 723 O O . LYS A 1 91 ? 14.383 -7.492 0.914 1 97.5 91 LYS A O 1
ATOM 728 N N . ALA A 1 92 ? 12.539 -7.012 2.07 1 98.06 92 ALA A N 1
ATOM 729 C CA . ALA A 1 92 ? 12.227 -5.75 1.408 1 98.06 92 ALA A CA 1
ATOM 730 C C . ALA A 1 92 ? 12.328 -5.883 -0.109 1 98.06 92 ALA A C 1
ATOM 732 O O . ALA A 1 92 ? 13.008 -5.094 -0.765 1 98.06 92 ALA A O 1
ATOM 733 N N . ILE A 1 93 ? 11.641 -6.852 -0.63 1 98.38 93 ILE A N 1
ATOM 734 C CA . ILE A 1 93 ? 11.641 -7.027 -2.078 1 98.38 93 ILE A CA 1
ATOM 735 C C . ILE A 1 93 ? 10.234 -6.809 -2.631 1 98.38 93 ILE A C 1
ATOM 737 O O . ILE A 1 93 ? 9.242 -7.035 -1.931 1 98.38 93 ILE A O 1
ATOM 741 N N . THR A 1 94 ? 10.164 -6.293 -3.832 1 98.25 94 THR A N 1
ATOM 742 C CA . THR A 1 94 ? 8.977 -6.281 -4.676 1 98.25 94 THR A CA 1
ATOM 743 C C . THR A 1 94 ? 9.141 -7.234 -5.855 1 98.25 94 THR A C 1
ATOM 745 O O . THR A 1 94 ? 10.164 -7.207 -6.543 1 98.25 94 THR A O 1
ATOM 748 N N . VAL A 1 95 ? 8.148 -8.07 -6.062 1 97.88 95 VAL A N 1
ATOM 749 C CA . VAL A 1 95 ? 8.211 -9.023 -7.164 1 97.88 95 VAL A CA 1
ATOM 750 C C . VAL A 1 95 ? 7.297 -8.578 -8.297 1 97.88 95 VAL A C 1
ATOM 752 O O . VAL A 1 95 ? 6.09 -8.422 -8.102 1 97.88 95 VAL A O 1
ATOM 755 N N . PHE A 1 96 ? 7.871 -8.367 -9.445 1 97.12 96 PHE A N 1
ATOM 756 C CA . PHE A 1 96 ? 7.098 -8.109 -10.656 1 97.12 96 PHE A CA 1
ATOM 757 C C . PHE A 1 96 ? 6.594 -9.414 -11.266 1 97.12 96 PHE A C 1
ATOM 759 O O . PHE A 1 96 ? 7.383 -10.305 -11.578 1 97.12 96 PHE A O 1
ATOM 766 N N . ILE A 1 97 ? 5.309 -9.531 -11.438 1 97.19 97 ILE A N 1
ATOM 767 C CA . ILE A 1 97 ? 4.641 -10.695 -12.008 1 97.19 97 ILE A CA 1
ATOM 768 C C . ILE A 1 97 ? 4 -10.32 -13.344 1 97.19 97 ILE A C 1
ATOM 770 O O . ILE A 1 97 ? 2.938 -9.688 -13.375 1 97.19 97 ILE A O 1
ATOM 774 N N . PRO A 1 98 ? 4.594 -10.727 -14.414 1 96.38 98 PRO A N 1
ATOM 775 C CA . PRO A 1 98 ? 4.023 -10.391 -15.727 1 96.38 98 PRO A CA 1
ATOM 776 C C . PRO A 1 98 ? 2.754 -11.172 -16.031 1 96.38 98 PRO A C 1
ATOM 778 O O . PRO A 1 98 ? 2.389 -12.086 -15.281 1 96.38 98 PRO A O 1
ATOM 781 N N . ASN A 1 99 ? 2.082 -10.688 -17.125 1 96.81 99 ASN A N 1
ATOM 782 C CA . ASN A 1 99 ? 0.877 -11.406 -17.531 1 96.81 99 ASN A CA 1
ATOM 783 C C . ASN A 1 99 ? 1.174 -12.875 -17.828 1 96.81 99 ASN A C 1
ATOM 785 O O . ASN A 1 99 ? 2.307 -13.234 -18.156 1 96.81 99 ASN A O 1
ATOM 789 N N . ASN A 1 100 ? 0.223 -13.773 -17.562 1 98.31 100 ASN A N 1
ATOM 790 C CA . ASN A 1 100 ? 0.264 -15.203 -17.828 1 98.31 100 ASN A CA 1
ATOM 791 C C . ASN A 1 100 ? 1.24 -15.93 -16.906 1 98.31 100 ASN A C 1
ATOM 793 O O . ASN A 1 100 ? 1.878 -16.906 -17.312 1 98.31 100 ASN A O 1
ATOM 797 N N . VAL A 1 101 ? 1.449 -15.453 -15.781 1 98.25 101 VAL A N 1
ATOM 798 C CA . VAL A 1 101 ? 2.143 -16.156 -14.711 1 98.25 101 VAL A CA 1
ATOM 799 C C . VAL A 1 101 ? 1.185 -16.406 -13.547 1 98.25 101 VAL A C 1
ATOM 801 O O . VAL A 1 101 ? 0.694 -15.461 -12.93 1 98.25 101 VAL A O 1
ATOM 804 N N . ALA A 1 102 ? 0.896 -17.594 -13.312 1 98.69 102 ALA A N 1
ATOM 805 C CA . ALA A 1 102 ? 0.061 -17.953 -12.164 1 98.69 102 ALA A CA 1
ATOM 806 C C . ALA A 1 102 ? 0.786 -17.672 -10.852 1 98.69 102 ALA A C 1
ATOM 808 O O . ALA A 1 102 ? 2.004 -17.844 -10.758 1 98.69 102 ALA A O 1
ATOM 809 N N . HIS A 1 103 ? 0.038 -17.281 -9.875 1 98.69 103 HIS A N 1
ATOM 810 C CA . HIS A 1 103 ? 0.656 -16.938 -8.594 1 98.69 103 HIS A CA 1
ATOM 811 C C . HIS A 1 103 ? -0.282 -17.234 -7.434 1 98.69 103 HIS A C 1
ATOM 813 O O . HIS A 1 103 ? -1.497 -17.062 -7.547 1 98.69 103 HIS A O 1
ATOM 819 N N . VAL A 1 104 ? 0.226 -17.672 -6.375 1 98.56 104 VAL A N 1
ATOM 820 C CA . VAL A 1 104 ? -0.423 -17.891 -5.086 1 98.56 104 VAL A CA 1
ATOM 821 C C . VAL A 1 104 ? 0.557 -17.562 -3.957 1 98.56 104 VAL A C 1
ATOM 823 O O . VAL A 1 104 ? 1.746 -17.875 -4.055 1 98.56 104 VAL A O 1
ATOM 826 N N . VAL A 1 105 ? 0.139 -16.906 -2.959 1 98.62 105 VAL A N 1
ATOM 827 C CA . VAL A 1 105 ? 0.936 -16.594 -1.777 1 98.62 105 VAL A CA 1
ATOM 828 C C . VAL A 1 105 ? 0.505 -17.484 -0.613 1 98.62 105 VAL A C 1
ATOM 830 O O . VAL A 1 105 ? -0.653 -17.453 -0.192 1 98.62 105 VAL A O 1
ATOM 833 N N . VAL A 1 106 ? 1.396 -18.219 -0.094 1 98.31 106 VAL A N 1
ATOM 834 C CA . VAL A 1 106 ? 1.084 -19.219 0.93 1 98.31 106 VAL A CA 1
ATOM 835 C C . VAL A 1 106 ? 1.703 -18.797 2.262 1 98.31 106 VAL A C 1
ATOM 837 O O . VAL A 1 106 ? 2.883 -18.438 2.32 1 98.31 106 VAL A O 1
ATOM 840 N N . ASN A 1 107 ? 0.898 -18.844 3.293 1 98.5 107 ASN A N 1
ATOM 841 C CA . ASN A 1 107 ? 1.387 -18.562 4.637 1 98.5 107 ASN A CA 1
ATOM 842 C C . ASN A 1 107 ? 1.844 -19.828 5.352 1 98.5 107 ASN A C 1
ATOM 844 O O . ASN A 1 107 ? 1.031 -20.531 5.945 1 98.5 107 ASN A O 1
ATOM 848 N N . ASN A 1 108 ? 3.062 -20.016 5.355 1 96.69 108 ASN A N 1
ATOM 849 C CA . ASN A 1 108 ? 3.617 -21.172 6.035 1 96.69 108 ASN A CA 1
ATOM 850 C C . ASN A 1 108 ? 4.16 -20.812 7.414 1 96.69 108 ASN A C 1
ATOM 852 O O . ASN A 1 108 ? 4.938 -21.562 8 1 96.69 108 ASN A O 1
ATOM 856 N N . SER A 1 109 ? 3.883 -19.656 7.887 1 97.25 109 SER A N 1
ATOM 857 C CA . SER A 1 109 ? 4.328 -19.203 9.195 1 97.25 109 SER A CA 1
ATOM 858 C C . SER A 1 109 ? 3.203 -19.281 10.219 1 97.25 109 SER A C 1
ATOM 860 O O . SER A 1 109 ? 2.119 -19.781 9.922 1 97.25 109 SER A O 1
ATOM 862 N N . ASP A 1 110 ? 3.502 -18.859 11.484 1 98.06 110 ASP A N 1
ATOM 863 C CA . ASP A 1 110 ? 2.52 -18.906 12.562 1 98.06 110 ASP A CA 1
ATOM 864 C C . ASP A 1 110 ? 1.929 -17.516 12.82 1 98.06 110 ASP A C 1
ATOM 866 O O . ASP A 1 110 ? 1.192 -17.328 13.789 1 98.06 110 ASP A O 1
ATOM 870 N N . LYS A 1 111 ? 2.246 -16.594 11.984 1 97.88 111 LYS A N 1
ATOM 871 C CA . LYS A 1 111 ? 1.716 -15.242 12.078 1 97.88 111 LYS A CA 1
ATOM 872 C C . LYS A 1 111 ? 1.063 -14.812 10.758 1 97.88 111 LYS A C 1
ATOM 874 O O . LYS A 1 111 ? 1.375 -15.359 9.703 1 97.88 111 LYS A O 1
ATOM 879 N N . ASP A 1 112 ? 0.14 -13.852 10.805 1 98.31 112 ASP A N 1
ATOM 880 C CA . ASP A 1 112 ? -0.471 -13.32 9.594 1 98.31 112 ASP A CA 1
ATOM 881 C C . ASP A 1 112 ? 0.578 -12.68 8.688 1 98.31 112 ASP A C 1
ATOM 883 O O . ASP A 1 112 ? 1.6 -12.18 9.164 1 98.31 112 ASP A O 1
ATOM 887 N N . PHE A 1 113 ? 0.341 -12.719 7.426 1 98.5 113 PHE A N 1
ATOM 888 C CA . PHE A 1 113 ? 1.084 -11.836 6.535 1 98.5 113 PHE A CA 1
ATOM 889 C C . PHE A 1 113 ? 0.173 -10.758 5.953 1 98.5 113 PHE A C 1
ATOM 891 O O . PHE A 1 113 ? -1.047 -10.938 5.906 1 98.5 113 PHE A O 1
ATOM 898 N N . ILE A 1 114 ? 0.701 -9.609 5.586 1 98.75 114 ILE A N 1
ATOM 899 C CA . ILE A 1 114 ? 0.018 -8.602 4.781 1 98.75 114 ILE A CA 1
ATOM 900 C C . ILE A 1 114 ? 0.802 -8.352 3.496 1 98.75 114 ILE A C 1
ATOM 902 O O . ILE A 1 114 ? 2 -8.07 3.537 1 98.75 114 ILE A O 1
ATOM 906 N N . LEU A 1 115 ? 0.137 -8.531 2.393 1 98.81 115 LEU A N 1
ATOM 907 C CA . LEU A 1 115 ? 0.695 -8.297 1.066 1 98.81 115 LEU A CA 1
ATOM 908 C C . LEU A 1 115 ? 0.116 -7.027 0.449 1 98.81 115 LEU A C 1
ATOM 910 O O . LEU A 1 115 ? -1.093 -6.793 0.523 1 98.81 115 LEU A O 1
ATOM 914 N N . LEU A 1 116 ? 0.985 -6.176 -0.051 1 98.81 116 LEU A N 1
ATOM 915 C CA . LEU A 1 116 ? 0.603 -5.047 -0.888 1 98.81 116 LEU A CA 1
ATOM 916 C C . LEU A 1 116 ? 0.782 -5.379 -2.365 1 98.81 116 LEU A C 1
ATOM 918 O O . LEU A 1 116 ? 1.836 -5.871 -2.771 1 98.81 116 LEU A O 1
ATOM 922 N N . ALA A 1 117 ? -0.279 -5.098 -3.092 1 98.19 117 ALA A N 1
ATOM 923 C CA . ALA A 1 117 ? -0.233 -5.336 -4.5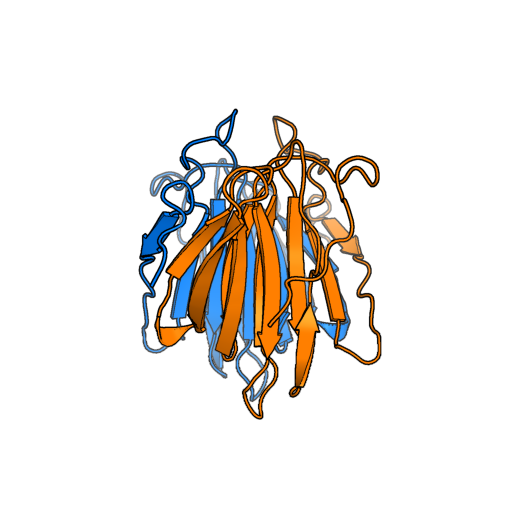31 1 98.19 117 ALA A CA 1
ATOM 924 C C . ALA A 1 117 ? -0.549 -4.059 -5.309 1 98.19 117 ALA A C 1
ATOM 926 O O . ALA A 1 117 ? -1.436 -3.293 -4.926 1 98.19 117 ALA A O 1
ATOM 927 N N . TYR A 1 118 ? 0.222 -3.789 -6.316 1 95.19 118 TYR A N 1
ATOM 928 C CA . TYR A 1 118 ? -0.122 -2.85 -7.379 1 95.19 118 TYR A CA 1
ATOM 929 C C . TYR A 1 118 ? -0.426 -3.582 -8.68 1 95.19 118 TYR A C 1
ATOM 931 O O . TYR A 1 118 ? 0.295 -4.504 -9.062 1 95.19 118 TYR A O 1
ATOM 939 N N . THR A 1 119 ? -1.536 -3.291 -9.281 1 93.81 119 THR A N 1
ATOM 940 C CA . THR A 1 119 ? -1.876 -3.799 -10.602 1 93.81 119 THR A CA 1
ATOM 941 C C . THR A 1 119 ? -1.956 -2.66 -11.617 1 93.81 119 THR A C 1
ATOM 943 O O . THR A 1 119 ? -2.457 -1.578 -11.297 1 93.81 119 THR A O 1
ATOM 946 N N . ASP A 1 120 ? -1.51 -2.879 -12.805 1 90.25 120 ASP A N 1
ATOM 947 C CA . ASP A 1 120 ? -1.418 -1.812 -13.797 1 90.25 120 ASP A CA 1
ATOM 948 C C . ASP A 1 120 ? -2.775 -1.543 -14.445 1 90.25 120 ASP A C 1
ATOM 950 O O . ASP A 1 120 ? -2.947 -0.544 -15.141 1 90.25 120 ASP A O 1
ATOM 954 N N . LYS A 1 121 ? -3.738 -2.359 -14.234 1 90.25 121 LYS A N 1
ATOM 955 C CA . LYS A 1 121 ? -5.055 -2.23 -14.852 1 90.25 121 LYS A CA 1
ATOM 956 C C . LYS A 1 121 ? -6.16 -2.232 -13.805 1 90.25 121 LYS A C 1
ATOM 958 O O . LYS A 1 121 ? -5.977 -2.762 -12.703 1 90.25 121 LYS A O 1
ATOM 963 N N . LEU A 1 122 ? -7.238 -1.65 -14.258 1 91.56 122 LEU A N 1
ATOM 964 C CA . LEU A 1 122 ? -8.438 -1.801 -13.438 1 91.56 122 LEU A CA 1
ATOM 965 C C . LEU A 1 122 ? -8.914 -3.25 -13.43 1 91.56 122 LEU A C 1
ATOM 967 O O . LEU A 1 122 ? -8.82 -3.943 -14.445 1 91.56 122 LEU A O 1
ATOM 971 N N . TYR A 1 123 ? -9.43 -3.652 -12.367 1 94.31 123 TYR A N 1
ATOM 972 C CA . TYR A 1 123 ? -9.906 -5.023 -12.219 1 94.31 123 TYR A CA 1
ATOM 973 C C . TYR A 1 123 ? -10.906 -5.379 -13.312 1 94.31 123 TYR A C 1
ATOM 975 O O . TYR A 1 123 ? -11.836 -4.609 -13.586 1 94.31 123 TYR A O 1
ATOM 983 N N . ASP A 1 124 ? -10.727 -6.457 -13.938 1 96.19 124 ASP A N 1
ATOM 984 C CA . ASP A 1 124 ? -11.602 -7.094 -14.914 1 96.19 124 ASP A CA 1
ATOM 985 C C . ASP A 1 124 ? -11.727 -8.594 -14.648 1 96.19 124 ASP A C 1
ATOM 987 O O . ASP A 1 124 ? -10.766 -9.336 -14.828 1 96.19 124 ASP A O 1
ATOM 991 N N . PRO A 1 125 ? -12.93 -9.023 -14.203 1 96.62 125 PRO A N 1
ATOM 992 C CA . PRO A 1 125 ? -13.086 -10.445 -13.898 1 96.62 125 PRO A CA 1
ATOM 993 C C . PRO A 1 125 ? -12.711 -11.344 -15.078 1 96.62 125 PRO A C 1
ATOM 995 O O . PRO A 1 125 ? -12.281 -12.484 -14.883 1 96.62 125 PRO A O 1
ATOM 998 N N . LYS A 1 126 ? -12.82 -10.836 -16.297 1 98 126 LYS A N 1
ATOM 999 C CA . LYS A 1 126 ? -12.469 -11.617 -17.469 1 98 126 LYS A CA 1
ATOM 1000 C C . LYS A 1 126 ? -10.953 -11.812 -17.578 1 98 126 LYS A C 1
ATOM 1002 O O . LYS A 1 126 ? -10.484 -12.672 -18.312 1 98 126 LYS A O 1
ATOM 1007 N N . ASP A 1 127 ? -10.234 -10.977 -16.859 1 98.19 127 ASP A N 1
ATOM 1008 C CA . ASP A 1 127 ? -8.773 -11.047 -16.891 1 98.19 127 ASP A CA 1
ATOM 1009 C C . ASP A 1 127 ? -8.234 -11.805 -15.672 1 98.19 127 ASP A C 1
ATOM 1011 O O . ASP A 1 127 ? -7.09 -11.602 -15.266 1 98.19 127 ASP A O 1
ATOM 1015 N N . THR A 1 128 ? -9.008 -12.547 -14.977 1 98.19 128 THR A N 1
ATOM 1016 C CA . THR A 1 128 ? -8.625 -13.375 -13.844 1 98.19 128 THR A CA 1
ATOM 1017 C C . THR A 1 128 ? -9.039 -14.828 -14.07 1 98.19 128 THR A C 1
ATOM 1019 O O . THR A 1 128 ? -10.227 -15.156 -14.016 1 98.19 128 THR A O 1
ATOM 1022 N N . ILE A 1 129 ? -8.07 -15.672 -14.336 1 98.56 129 ILE A N 1
ATOM 1023 C CA . ILE A 1 129 ? -8.344 -17.078 -14.641 1 98.56 129 ILE A CA 1
ATOM 1024 C C . ILE A 1 129 ? -7.879 -17.953 -13.477 1 98.56 129 ILE A C 1
ATOM 1026 O O . ILE A 1 129 ? -6.688 -18 -13.164 1 98.56 129 ILE A O 1
ATOM 1030 N N . ALA A 1 130 ? -8.828 -18.656 -12.852 1 98.19 130 ALA A N 1
ATOM 1031 C CA . ALA A 1 130 ? -8.492 -19.547 -11.734 1 98.19 130 ALA A CA 1
ATOM 1032 C C . ALA A 1 130 ? -7.516 -20.625 -12.172 1 98.19 130 ALA A C 1
ATOM 1034 O O . ALA A 1 130 ? -7.629 -21.172 -13.273 1 98.19 130 ALA A O 1
ATOM 1035 N N . TYR A 1 131 ? -6.531 -20.844 -11.359 1 98.19 131 TYR A N 1
ATOM 1036 C CA . TYR A 1 131 ? -5.516 -21.859 -11.641 1 98.19 131 TYR A CA 1
ATOM 1037 C C . TYR A 1 131 ? -4.809 -22.281 -10.359 1 98.19 131 TYR A C 1
ATOM 1039 O O . TYR A 1 131 ? -4.27 -21.453 -9.633 1 98.19 131 TYR A O 1
ATOM 1047 N N . GLU A 1 132 ? -4.789 -23.531 -10.023 1 96.12 132 GLU A N 1
ATOM 1048 C CA . GLU A 1 132 ? -4.09 -24.078 -8.867 1 96.12 132 GLU A CA 1
ATOM 1049 C C . GLU A 1 132 ? -2.715 -24.609 -9.25 1 96.12 132 GLU A C 1
ATOM 1051 O O . GLU A 1 132 ? -2.605 -25.5 -10.094 1 96.12 132 GLU A O 1
ATOM 1056 N N . ILE A 1 133 ? -1.736 -23.938 -8.68 1 95.19 133 ILE A N 1
ATOM 1057 C CA . ILE A 1 133 ? -0.39 -24.438 -8.922 1 95.19 133 ILE A CA 1
ATOM 1058 C C . ILE A 1 133 ? -0.209 -25.781 -8.203 1 95.19 133 ILE A C 1
ATOM 1060 O O . ILE A 1 133 ? -0.447 -25.875 -7 1 95.19 133 ILE A O 1
ATOM 1064 N N . LYS A 1 134 ? 0.052 -26.781 -8.945 1 79.44 134 LYS A N 1
ATOM 1065 C CA . LYS A 1 134 ? 0.171 -28.141 -8.406 1 79.44 134 LYS A CA 1
ATOM 1066 C C . LYS A 1 134 ? 1.492 -28.328 -7.668 1 79.44 134 LYS A C 1
ATOM 1068 O O . LYS A 1 134 ? 2.551 -27.938 -8.172 1 79.44 134 LYS A O 1
ATOM 1073 N N . CYS A 1 135 ? 1.375 -28.312 -6.254 1 60.16 135 CYS A N 1
ATOM 1074 C CA . CYS A 1 135 ? 2.566 -28.594 -5.461 1 60.16 135 CYS A CA 1
ATOM 1075 C C . CYS A 1 135 ? 2.898 -30.078 -5.469 1 60.16 135 CYS A C 1
ATOM 1077 O O . CYS A 1 135 ? 2.004 -30.922 -5.586 1 60.16 135 CYS A O 1
ATOM 1079 N N . MET B 1 1 ? 16.688 -24.828 -9.734 1 41.62 1 MET B N 1
ATOM 1080 C CA . MET B 1 1 ? 15.344 -24.297 -9.469 1 41.62 1 MET B CA 1
ATOM 1081 C C . MET B 1 1 ? 14.812 -23.547 -10.68 1 41.62 1 MET B C 1
ATOM 1083 O O . MET B 1 1 ? 15.508 -22.703 -11.25 1 41.62 1 MET B O 1
ATOM 1087 N N . ALA B 1 2 ? 13.984 -24.109 -11.492 1 56.44 2 ALA B N 1
ATOM 1088 C CA . ALA B 1 2 ? 13.586 -23.594 -12.797 1 56.44 2 ALA B CA 1
ATOM 1089 C C . ALA B 1 2 ? 13.156 -22.125 -12.688 1 56.44 2 ALA B C 1
ATOM 1091 O O . ALA B 1 2 ? 12.57 -21.719 -11.68 1 56.44 2 ALA B O 1
ATOM 1092 N N . GLN B 1 3 ? 13.859 -21.188 -13.312 1 77.88 3 GLN B N 1
ATOM 1093 C CA . GLN B 1 3 ? 13.781 -19.734 -13.234 1 77.88 3 GLN B CA 1
ATOM 1094 C C . GLN B 1 3 ? 12.75 -19.188 -14.211 1 77.88 3 GLN B C 1
ATOM 1096 O O . GLN B 1 3 ? 12.695 -19.609 -15.367 1 77.88 3 GLN B O 1
ATOM 1101 N N . ILE B 1 4 ? 11.602 -18.703 -13.766 1 92.31 4 ILE B N 1
ATOM 1102 C CA . ILE B 1 4 ? 10.766 -17.938 -14.68 1 92.31 4 ILE B CA 1
ATOM 1103 C C . ILE B 1 4 ? 11.438 -16.594 -14.984 1 92.31 4 ILE B C 1
ATOM 1105 O O . ILE B 1 4 ? 11.328 -15.641 -14.219 1 92.31 4 ILE B O 1
ATOM 1109 N N . GLU B 1 5 ? 12.148 -16.469 -16.047 1 89.88 5 GLU B N 1
ATOM 1110 C CA . GLU B 1 5 ? 13.008 -15.336 -16.375 1 89.88 5 GLU B CA 1
ATOM 1111 C C . GLU B 1 5 ? 12.234 -14.023 -16.391 1 89.88 5 GLU B C 1
ATOM 1113 O O . GLU B 1 5 ? 12.766 -12.977 -16.016 1 89.88 5 GLU B O 1
ATOM 1118 N N . LYS B 1 6 ? 11 -14.062 -16.781 1 93.56 6 LYS B N 1
ATOM 1119 C CA . LYS B 1 6 ? 10.227 -12.844 -16.953 1 93.56 6 LYS B CA 1
ATOM 1120 C C . LYS B 1 6 ? 9.758 -12.289 -15.617 1 93.56 6 LYS B C 1
ATOM 1122 O O . LYS B 1 6 ? 9.266 -11.156 -15.547 1 93.56 6 LYS B O 1
ATOM 1127 N N . VAL B 1 7 ? 9.852 -13.086 -14.578 1 95.88 7 VAL B N 1
ATOM 1128 C CA . VAL B 1 7 ? 9.547 -12.594 -13.234 1 95.88 7 VAL B CA 1
ATOM 1129 C C . VAL B 1 7 ? 10.773 -11.898 -12.648 1 95.88 7 VAL B C 1
ATOM 1131 O O . VAL B 1 7 ? 11.867 -12.469 -12.633 1 95.88 7 VAL B O 1
ATOM 1134 N N . HIS B 1 8 ? 10.617 -10.672 -12.188 1 95 8 HIS B N 1
ATOM 1135 C CA . HIS B 1 8 ? 11.727 -9.914 -11.625 1 95 8 HIS B CA 1
ATOM 1136 C C . HIS B 1 8 ? 11.547 -9.695 -10.125 1 95 8 HIS B C 1
ATOM 1138 O O . HIS B 1 8 ? 10.453 -9.352 -9.672 1 95 8 HIS B O 1
ATOM 1144 N N . VAL B 1 9 ? 12.578 -9.977 -9.398 1 97.12 9 VAL B N 1
ATOM 1145 C CA . VAL B 1 9 ? 12.656 -9.633 -7.98 1 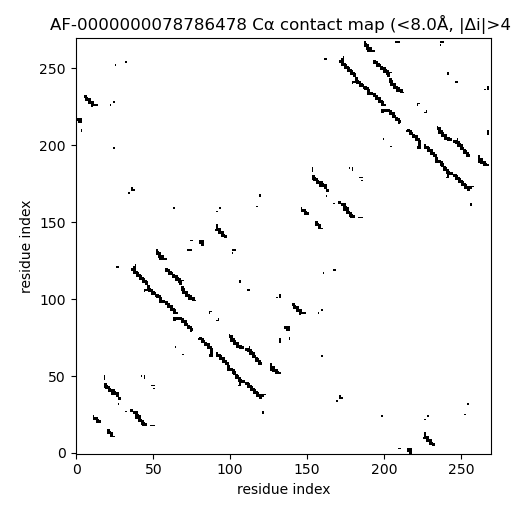97.12 9 VAL B CA 1
ATOM 1146 C C . VAL B 1 9 ? 13.414 -8.32 -7.805 1 97.12 9 VAL B C 1
ATOM 1148 O O . VAL B 1 9 ? 14.586 -8.219 -8.164 1 97.12 9 VAL B O 1
ATOM 1151 N N . ILE B 1 10 ? 12.781 -7.336 -7.281 1 96.81 10 ILE B N 1
ATOM 1152 C CA . ILE B 1 10 ? 13.336 -5.992 -7.172 1 96.81 10 ILE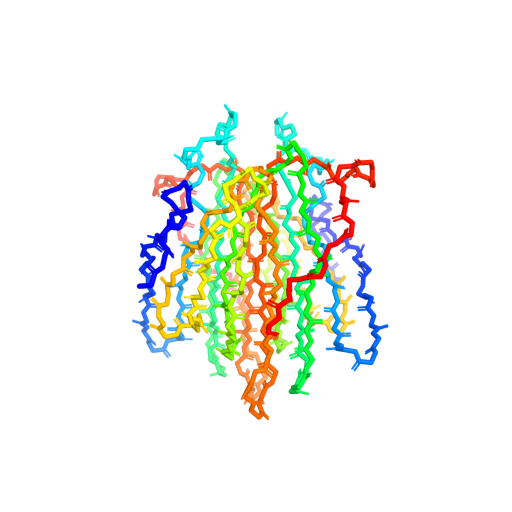 B CA 1
ATOM 1153 C C . ILE B 1 10 ? 13.648 -5.68 -5.707 1 96.81 10 ILE B C 1
ATOM 1155 O O . ILE B 1 10 ? 12.75 -5.711 -4.855 1 96.81 10 ILE B O 1
ATOM 1159 N N . GLN B 1 11 ? 14.859 -5.406 -5.434 1 97.81 11 GLN B N 1
ATOM 1160 C CA . GLN B 1 11 ? 15.25 -5.027 -4.078 1 97.81 11 GLN B CA 1
ATOM 1161 C C . GLN B 1 11 ? 14.836 -3.592 -3.768 1 97.81 11 GLN B C 1
ATOM 1163 O O . GLN B 1 11 ? 15.156 -2.67 -4.52 1 97.81 11 GLN B O 1
ATOM 1168 N N . ARG B 1 12 ? 14.109 -3.447 -2.697 1 98.19 12 ARG B N 1
ATOM 1169 C CA . ARG B 1 12 ? 13.727 -2.125 -2.209 1 98.19 12 ARG B CA 1
ATOM 1170 C C . ARG B 1 12 ? 14.562 -1.728 -0.997 1 98.19 12 ARG B C 1
ATOM 1172 O O . ARG B 1 12 ? 15.266 -2.562 -0.416 1 98.19 12 ARG B O 1
ATOM 1179 N N . ARG B 1 13 ? 14.508 -0.48 -0.743 1 97.12 13 ARG B N 1
ATOM 1180 C CA . ARG B 1 13 ? 15.289 0.025 0.384 1 97.12 13 ARG B CA 1
ATOM 1181 C C . ARG B 1 13 ? 14.391 0.308 1.585 1 97.12 13 ARG B C 1
ATOM 1183 O O . ARG B 1 13 ? 13.602 1.254 1.566 1 97.12 13 ARG B O 1
ATOM 1190 N N . LEU B 1 14 ? 14.492 -0.555 2.559 1 98.06 14 LEU B N 1
ATOM 1191 C CA . LEU B 1 14 ? 13.82 -0.34 3.838 1 98.06 14 LEU B CA 1
ATOM 1192 C C . LEU B 1 14 ? 14.625 0.61 4.719 1 98.06 14 LEU B C 1
ATOM 1194 O O . LEU B 1 14 ? 15.688 0.242 5.227 1 98.06 14 LEU B O 1
ATOM 1198 N N . ILE B 1 15 ? 14.164 1.877 4.965 1 98.12 15 ILE B N 1
ATOM 1199 C CA . ILE B 1 15 ? 14.852 2.881 5.766 1 98.12 15 ILE B CA 1
ATOM 1200 C C . ILE B 1 15 ? 14.32 2.855 7.195 1 98.12 15 ILE B C 1
ATOM 1202 O O . ILE B 1 15 ? 13.102 2.902 7.414 1 98.12 15 ILE B O 1
ATOM 1206 N N . THR B 1 16 ? 15.148 2.738 8.156 1 97.31 16 THR B N 1
ATOM 1207 C CA . THR B 1 16 ? 14.734 2.678 9.555 1 97.31 16 THR B CA 1
ATOM 1208 C C . THR B 1 16 ? 15.391 3.795 10.359 1 97.31 16 THR B C 1
ATOM 1210 O O . THR B 1 16 ? 16.531 4.184 10.078 1 97.31 16 THR B O 1
ATOM 1213 N N . ASP B 1 17 ? 14.625 4.391 11.328 1 96.25 17 ASP B N 1
ATOM 1214 C CA . ASP B 1 17 ? 15.133 5.301 12.352 1 96.25 17 ASP B CA 1
ATOM 1215 C C . ASP B 1 17 ? 14.375 5.129 13.664 1 96.25 17 ASP B C 1
ATOM 1217 O O . ASP B 1 17 ? 13.711 4.113 13.883 1 96.25 17 ASP B O 1
ATOM 1221 N N . ASP B 1 18 ? 14.5 6.062 14.594 1 95.38 18 ASP B N 1
ATOM 1222 C CA . ASP B 1 18 ? 13.945 5.914 15.938 1 95.38 18 ASP B CA 1
ATOM 1223 C C . ASP B 1 18 ? 12.422 6 15.914 1 95.38 18 ASP B C 1
ATOM 1225 O O . ASP B 1 18 ? 11.758 5.605 16.875 1 95.38 18 ASP B O 1
ATOM 1229 N N . ARG B 1 19 ? 11.852 6.469 14.867 1 95.62 19 ARG B N 1
ATOM 1230 C CA . ARG B 1 19 ? 10.414 6.676 14.773 1 95.62 19 ARG B CA 1
ATOM 1231 C C . ARG B 1 19 ? 9.719 5.457 14.172 1 95.62 19 ARG B C 1
ATOM 1233 O O . ARG B 1 19 ? 8.5 5.32 14.273 1 95.62 19 ARG B O 1
ATOM 1240 N N . GLY B 1 20 ? 10.516 4.57 13.414 1 97.62 20 GLY B N 1
ATOM 1241 C CA . GLY B 1 20 ? 9.969 3.441 12.68 1 97.62 20 GLY B CA 1
ATOM 1242 C C . GLY B 1 20 ? 10.656 3.203 11.352 1 97.62 20 GLY B C 1
ATOM 1243 O O . GLY B 1 20 ? 11.883 3.277 11.258 1 97.62 20 GLY B O 1
ATOM 1244 N N . TRP B 1 21 ? 9.875 2.771 10.375 1 98.31 21 TRP B N 1
ATOM 1245 C CA . TRP B 1 21 ? 10.516 2.506 9.094 1 98.31 21 TRP B CA 1
ATOM 1246 C C . TRP B 1 21 ? 9.711 3.104 7.945 1 98.31 21 TRP B C 1
ATOM 1248 O O . TRP B 1 21 ? 8.57 3.543 8.141 1 98.31 21 TRP B O 1
ATOM 1258 N N . PHE B 1 22 ? 10.32 3.354 6.832 1 98.44 22 PHE B N 1
ATOM 1259 C CA . PHE B 1 22 ? 9.797 3.834 5.559 1 98.44 22 PHE B CA 1
ATOM 1260 C C . PHE B 1 22 ? 10.195 2.896 4.426 1 98.44 22 PHE B C 1
ATOM 1262 O O . PHE B 1 22 ? 11.336 2.436 4.359 1 98.44 22 PHE B O 1
ATOM 1269 N N . LEU B 1 23 ? 9.242 2.541 3.512 1 98.69 23 LEU B N 1
ATOM 1270 C CA . LEU B 1 23 ? 9.469 1.637 2.389 1 98.69 23 LEU B CA 1
ATOM 1271 C C . LEU B 1 23 ? 8.695 2.098 1.158 1 98.69 23 LEU B C 1
ATOM 1273 O O . LEU B 1 23 ? 7.461 2.145 1.177 1 98.69 23 LEU B O 1
ATOM 1277 N N . LYS B 1 24 ? 9.453 2.5 0.111 1 98.12 24 LYS B N 1
ATOM 1278 C CA . LYS B 1 24 ? 8.812 2.764 -1.173 1 98.12 24 LYS B CA 1
ATOM 1279 C C . LYS B 1 24 ? 8.727 1.496 -2.018 1 98.12 24 LYS B C 1
ATOM 1281 O O . LYS B 1 24 ? 9.75 0.884 -2.332 1 98.12 24 LYS B O 1
ATOM 1286 N N . VAL B 1 25 ? 7.465 1.157 -2.416 1 97 25 VAL B N 1
ATOM 1287 C CA . VAL B 1 25 ? 7.309 -0.139 -3.066 1 97 25 VAL B CA 1
ATOM 1288 C C . VAL B 1 25 ? 7.074 0.059 -4.562 1 97 25 VAL B C 1
ATOM 1290 O O . VAL B 1 25 ? 7.422 -0.803 -5.371 1 97 25 VAL B O 1
ATOM 1293 N N . ILE B 1 26 ? 6.383 1.128 -4.977 1 94.69 26 ILE B N 1
ATOM 1294 C CA . ILE B 1 26 ? 6.227 1.527 -6.371 1 94.69 26 ILE B CA 1
ATOM 1295 C C . ILE B 1 26 ? 6.848 2.906 -6.586 1 94.69 26 ILE B C 1
ATOM 1297 O O . ILE B 1 26 ? 6.449 3.881 -5.941 1 94.69 26 ILE B O 1
ATOM 1301 N N . THR B 1 27 ? 7.777 2.994 -7.48 1 93 27 THR B N 1
ATOM 1302 C CA . THR B 1 27 ? 8.531 4.227 -7.688 1 93 27 THR B CA 1
ATOM 1303 C C . THR B 1 27 ? 7.855 5.094 -8.75 1 93 27 THR B C 1
ATOM 1305 O O . THR B 1 27 ? 8.172 6.281 -8.883 1 93 27 THR B O 1
ATOM 1308 N N . GLY B 1 28 ? 6.922 4.531 -9.461 1 88.81 28 GLY B N 1
ATOM 1309 C CA . GLY B 1 28 ? 6.23 5.262 -10.508 1 88.81 28 GLY B CA 1
ATOM 1310 C C . GLY B 1 28 ? 6.941 5.195 -11.852 1 88.81 28 GLY B C 1
ATOM 1311 O O . GLY B 1 28 ? 6.449 5.727 -12.844 1 88.81 28 GLY B O 1
ATOM 1312 N N . THR B 1 29 ? 8.086 4.535 -11.914 1 86.56 29 THR B N 1
ATOM 1313 C CA . THR B 1 29 ? 8.867 4.445 -13.141 1 86.56 29 THR B CA 1
ATOM 1314 C C . THR B 1 29 ? 9.141 2.988 -13.5 1 86.56 29 THR B C 1
ATOM 1316 O O . THR B 1 29 ? 10.07 2.693 -14.258 1 86.56 29 THR B O 1
ATOM 1319 N N . GLU B 1 30 ? 8.367 2.119 -12.961 1 86.38 30 GLU B N 1
ATOM 1320 C CA . GLU B 1 30 ? 8.562 0.698 -13.234 1 86.38 30 GLU B CA 1
ATOM 1321 C C . GLU B 1 30 ? 8.391 0.39 -14.719 1 86.38 30 GLU B C 1
ATOM 1323 O O . GLU B 1 30 ? 7.582 1.031 -15.398 1 86.38 30 GLU B O 1
ATOM 1328 N N . GLU B 1 31 ? 9.164 -0.556 -15.094 1 76.69 31 GLU B N 1
ATOM 1329 C CA . GLU B 1 31 ? 8.953 -1.04 -16.453 1 76.69 31 GLU B CA 1
ATOM 1330 C C . GLU B 1 31 ? 7.562 -1.651 -16.609 1 76.69 31 GLU B C 1
ATOM 1332 O O . GLU B 1 31 ? 7.082 -2.355 -15.719 1 76.69 31 GLU B O 1
ATOM 1337 N N . GLY B 1 32 ? 6.906 -1.389 -17.766 1 67.31 32 GLY B N 1
ATOM 1338 C CA . GLY B 1 32 ? 5.613 -2 -18.016 1 67.31 32 GLY B CA 1
ATOM 1339 C C . GLY B 1 32 ? 4.449 -1.108 -17.625 1 67.31 32 GLY B C 1
ATOM 1340 O O . GLY B 1 32 ? 3.299 -1.393 -17.969 1 67.31 32 GLY B O 1
ATOM 1341 N N . ILE B 1 33 ? 4.777 -0.168 -16.719 1 69.75 33 ILE B N 1
ATOM 1342 C CA . ILE B 1 33 ? 3.689 0.741 -16.375 1 69.75 33 ILE B CA 1
ATOM 1343 C C . ILE B 1 33 ? 3.494 1.766 -17.484 1 69.75 33 ILE B C 1
ATOM 1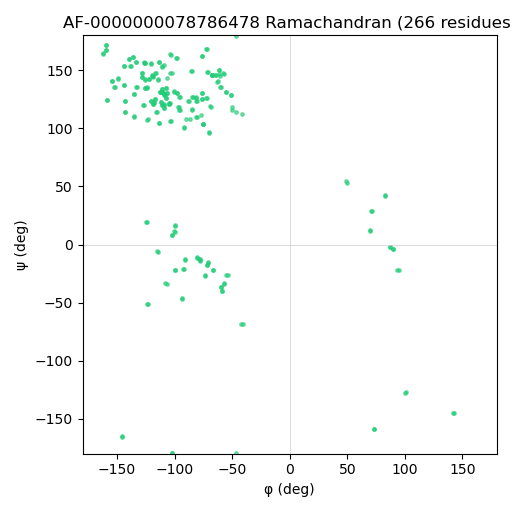345 O O . ILE B 1 33 ? 4.465 2.301 -18.016 1 69.75 33 ILE B O 1
ATOM 1349 N N . PRO B 1 34 ? 2.352 1.678 -18.203 1 61.22 34 PRO B N 1
ATOM 1350 C CA . PRO B 1 34 ? 2.18 2.547 -19.359 1 61.22 34 PRO B CA 1
ATOM 1351 C C . PRO B 1 34 ? 2.635 3.98 -19.109 1 61.22 34 PRO B C 1
ATOM 1353 O O . PRO B 1 34 ? 3.25 4.602 -19.969 1 61.22 34 PRO B O 1
ATOM 1356 N N . SER B 1 35 ? 1.955 4.742 -18.266 1 59.72 35 SER B N 1
ATOM 1357 C CA . SER B 1 35 ? 2.266 6.121 -17.906 1 59.72 35 SER B CA 1
ATOM 1358 C C . SER B 1 35 ? 2.787 6.215 -16.469 1 59.72 35 SER B C 1
ATOM 1360 O O . SER B 1 35 ? 2.746 5.234 -15.727 1 59.72 35 SER B O 1
ATOM 1362 N N . HIS B 1 36 ? 3.648 7.422 -16.328 1 60.44 36 HIS B N 1
ATOM 1363 C CA . HIS B 1 36 ? 4.074 7.602 -14.938 1 60.44 36 HIS B CA 1
ATOM 1364 C C . HIS B 1 36 ? 2.9 7.449 -13.977 1 60.44 36 HIS B C 1
ATOM 1366 O O . HIS B 1 36 ? 1.774 7.84 -14.297 1 60.44 36 HIS B O 1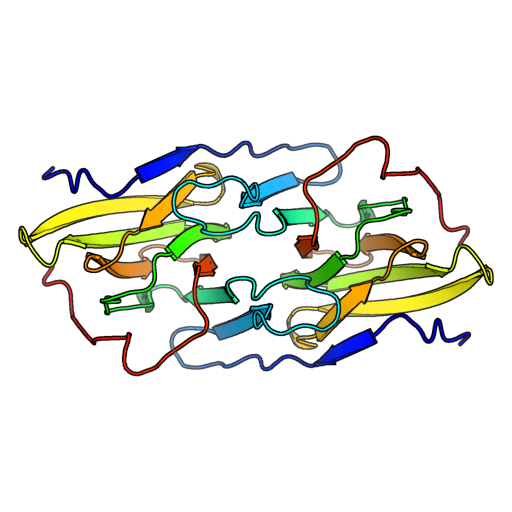
ATOM 1372 N N . THR B 1 37 ? 3.076 6.379 -13.219 1 72.75 37 THR B N 1
ATOM 1373 C CA . THR B 1 37 ? 2.127 6.27 -12.117 1 72.75 37 THR B CA 1
ATOM 1374 C C . THR B 1 37 ? 2.609 7.059 -10.898 1 72.75 37 THR B C 1
ATOM 1376 O O . THR B 1 37 ? 3.721 7.59 -10.906 1 72.75 37 THR B O 1
ATOM 1379 N N . GLY B 1 38 ? 1.789 7.59 -10.078 1 87.06 38 GLY B N 1
ATOM 1380 C CA . GLY B 1 38 ? 2.223 8.047 -8.766 1 87.06 38 GLY B CA 1
ATOM 1381 C C . GLY B 1 38 ? 3.082 7.027 -8.031 1 87.06 38 GLY B C 1
ATOM 1382 O O . GLY B 1 38 ? 3.65 6.129 -8.656 1 87.06 38 GLY B O 1
ATOM 1383 N N . GLU B 1 39 ? 3.471 7.32 -6.926 1 93.44 39 GLU B N 1
ATOM 1384 C CA . GLU B 1 39 ? 4.285 6.457 -6.074 1 93.44 39 GLU B CA 1
ATOM 1385 C C . GLU B 1 39 ? 3.451 5.836 -4.961 1 93.44 39 GLU B C 1
ATOM 1387 O O . GLU B 1 39 ? 2.432 6.395 -4.555 1 93.44 39 GLU B O 1
ATOM 1392 N N . VAL B 1 40 ? 3.809 4.625 -4.559 1 96.06 40 VAL B N 1
ATOM 1393 C CA . VAL B 1 40 ? 3.232 3.963 -3.393 1 96.06 40 VAL B CA 1
ATOM 1394 C C . VAL B 1 40 ? 4.316 3.732 -2.342 1 96.06 40 VAL B C 1
ATOM 1396 O O . VAL B 1 40 ? 5.359 3.139 -2.635 1 96.06 40 VAL B O 1
ATOM 1399 N N . TYR B 1 41 ? 4.066 4.219 -1.141 1 98.31 41 TYR B N 1
ATOM 1400 C CA . TYR B 1 41 ? 5.016 3.971 -0.064 1 98.31 41 TYR B CA 1
ATOM 1401 C C . TYR B 1 41 ? 4.297 3.666 1.243 1 98.31 41 TYR B C 1
ATOM 1403 O O . TYR B 1 41 ? 3.098 3.926 1.373 1 98.31 41 TYR B O 1
ATOM 1411 N N . LEU B 1 42 ? 5.039 3.033 2.135 1 98.75 42 LEU B N 1
ATOM 1412 C CA . LEU B 1 42 ? 4.574 2.734 3.484 1 98.75 42 LEU B CA 1
ATOM 1413 C C . LEU B 1 42 ? 5.473 3.393 4.527 1 98.75 42 LEU B C 1
ATOM 1415 O O . LEU B 1 42 ? 6.688 3.49 4.332 1 98.75 42 LEU B O 1
ATOM 1419 N N . THR B 1 43 ? 4.879 3.826 5.609 1 98.69 43 THR B N 1
ATOM 1420 C CA . THR B 1 43 ? 5.633 4.215 6.797 1 98.69 43 THR B CA 1
ATOM 1421 C C . THR B 1 43 ? 5.031 3.588 8.055 1 98.69 43 THR B C 1
ATOM 1423 O O . THR B 1 43 ? 3.812 3.451 8.164 1 98.69 43 THR B O 1
ATOM 1426 N N . MET B 1 44 ? 5.828 3.1 8.852 1 98.62 44 MET B N 1
ATOM 1427 C CA . MET B 1 44 ? 5.453 2.57 10.156 1 98.62 44 MET B CA 1
ATOM 1428 C C . MET B 1 44 ? 5.922 3.496 11.273 1 98.62 44 MET B C 1
ATOM 1430 O O . MET B 1 44 ? 7.074 3.939 11.273 1 98.62 44 MET B O 1
ATOM 1434 N N . GLY B 1 45 ? 5.023 3.906 12.141 1 98.56 45 GLY B N 1
ATOM 1435 C CA . GLY B 1 45 ? 5.355 4.73 13.289 1 98.56 45 GLY B CA 1
ATOM 1436 C C . GLY B 1 45 ? 5.219 4 14.609 1 98.56 45 GLY B C 1
ATOM 1437 O O . GLY B 1 45 ? 4.191 3.369 14.867 1 98.56 45 GLY B O 1
ATOM 1438 N N . GLU B 1 46 ? 6.195 4.086 15.43 1 98.44 46 GLU B N 1
ATOM 1439 C CA . GLU B 1 46 ? 6.172 3.484 16.766 1 98.44 46 GLU B CA 1
ATOM 1440 C C . GLU B 1 46 ? 5.312 4.305 17.719 1 98.44 46 GLU B C 1
ATOM 1442 O O . GLU B 1 46 ? 4.984 5.457 17.438 1 98.44 46 GLU B O 1
ATOM 1447 N N . PRO B 1 47 ? 4.91 3.641 18.859 1 98.38 47 PRO B N 1
ATOM 1448 C CA . PRO B 1 47 ? 4.133 4.383 19.859 1 98.38 47 PRO B CA 1
ATOM 1449 C C . PRO B 1 47 ? 4.793 5.703 20.25 1 98.38 47 PRO B C 1
ATOM 1451 O O . PRO B 1 47 ? 6 5.742 20.5 1 98.38 47 PRO B O 1
ATOM 1454 N N . GLY B 1 48 ? 4.031 6.773 20.188 1 97.62 48 GLY B N 1
ATOM 1455 C CA . GLY B 1 48 ? 4.512 8.078 20.609 1 97.62 48 GLY B CA 1
ATOM 1456 C C . GLY B 1 48 ? 5.18 8.859 19.484 1 97.62 48 GLY B C 1
ATOM 1457 O O . GLY B 1 48 ? 5.527 10.031 19.656 1 97.62 48 GLY B O 1
ATOM 1458 N N . GLN B 1 49 ? 5.309 8.266 18.344 1 97.5 49 GLN B N 1
ATOM 1459 C CA . GLN B 1 49 ? 6.02 8.906 17.25 1 97.5 49 GLN B CA 1
ATOM 1460 C C . GLN B 1 49 ? 5.047 9.578 16.281 1 97.5 49 GLN B C 1
ATOM 1462 O O . GLN B 1 49 ? 3.848 9.297 16.297 1 97.5 49 GLN B O 1
ATOM 1467 N N . ALA B 1 50 ? 5.598 10.484 15.531 1 97.06 50 ALA B N 1
ATOM 1468 C CA . ALA B 1 50 ? 4.859 11.18 14.477 1 97.06 50 ALA B CA 1
ATOM 1469 C C . ALA B 1 50 ? 5.582 11.062 13.141 1 97.06 50 ALA B C 1
ATOM 1471 O O . ALA B 1 50 ? 6.812 11.086 13.086 1 97.06 50 ALA B O 1
ATOM 1472 N N . LYS B 1 51 ? 4.832 10.906 12.078 1 97.62 51 LYS B N 1
ATOM 1473 C CA . LYS B 1 51 ? 5.34 10.883 10.711 1 97.62 51 LYS B CA 1
ATOM 1474 C C . LYS B 1 51 ? 4.742 12.023 9.883 1 97.62 51 LYS B C 1
ATOM 1476 O O . LYS B 1 51 ? 3.549 12.32 9.992 1 97.62 51 LYS B O 1
ATOM 1481 N N . GLY B 1 52 ? 5.484 12.617 8.977 1 96.81 52 GLY B N 1
ATOM 1482 C CA . GLY B 1 52 ? 5.035 13.75 8.188 1 96.81 52 GLY B CA 1
ATOM 1483 C C . GLY B 1 52 ? 5.574 15.078 8.695 1 96.81 52 GLY B C 1
ATOM 1484 O O . GLY B 1 52 ? 6.785 15.234 8.867 1 96.81 52 GLY B O 1
ATOM 1485 N N . GLY B 1 53 ? 4.656 16.062 8.938 1 97.31 53 GLY B N 1
ATOM 1486 C CA . GLY B 1 53 ? 5.102 17.391 9.32 1 97.31 53 GLY B CA 1
ATOM 1487 C C . GLY B 1 53 ? 5.5 18.266 8.141 1 97.31 53 GLY B C 1
ATOM 1488 O O . GLY B 1 53 ? 6.562 18.875 8.148 1 97.31 53 GLY B O 1
ATOM 1489 N N . HIS B 1 54 ? 4.734 18.219 7.066 1 98.69 54 HIS B N 1
ATOM 1490 C CA . HIS B 1 54 ? 4.988 18.969 5.84 1 98.69 54 HIS B CA 1
ATOM 1491 C C . HIS B 1 54 ? 3.719 19.109 5.008 1 98.69 54 HIS B C 1
ATOM 1493 O O . HIS B 1 54 ? 2.674 18.562 5.367 1 98.69 54 HIS B O 1
ATOM 1499 N N . TYR B 1 55 ? 3.756 19.859 4.004 1 98.56 55 TYR B N 1
ATOM 1500 C CA . TYR B 1 55 ? 2.744 19.906 2.953 1 98.56 55 TYR B CA 1
ATOM 1501 C C . TYR B 1 55 ? 3.393 19.953 1.575 1 98.56 55 TYR B C 1
ATOM 1503 O O . TYR B 1 55 ? 4.598 20.188 1.456 1 98.56 55 TYR B O 1
ATOM 1511 N N . HIS B 1 56 ? 2.625 19.625 0.553 1 98.19 56 HIS B N 1
ATOM 1512 C CA . HIS B 1 56 ? 3.059 19.656 -0.838 1 98.19 56 HIS B CA 1
ATOM 1513 C C . HIS B 1 56 ? 2.332 20.75 -1.614 1 98.19 56 HIS B C 1
ATOM 1515 O O . HIS B 1 56 ? 1.104 20.734 -1.721 1 98.19 56 HIS B O 1
ATOM 1521 N N . PRO B 1 57 ? 3.078 21.672 -2.213 1 98.12 57 PRO B N 1
ATOM 1522 C CA . PRO B 1 57 ? 2.443 22.688 -3.061 1 98.12 57 PRO B CA 1
ATOM 1523 C C . PRO B 1 57 ? 1.828 22.094 -4.324 1 98.12 57 PRO B C 1
ATOM 1525 O O . PRO B 1 57 ? 0.888 22.672 -4.883 1 98.12 57 PRO B O 1
ATOM 1528 N N . GLU B 1 58 ? 2.238 20.906 -4.805 1 95.88 58 GLU B N 1
ATOM 1529 C CA . GLU B 1 58 ? 1.785 20.359 -6.082 1 95.88 58 GLU B CA 1
ATOM 1530 C C . GLU B 1 58 ? 1.149 18.984 -5.902 1 95.88 58 GLU B C 1
ATOM 1532 O O . GLU B 1 58 ? -0.001 18.781 -6.289 1 95.88 58 GLU B O 1
ATOM 1537 N N . ALA B 1 59 ? 1.811 18.078 -5.23 1 94.12 59 ALA B N 1
ATOM 1538 C CA . ALA B 1 59 ? 1.363 16.688 -5.133 1 94.12 59 ALA B CA 1
ATOM 1539 C C . ALA B 1 59 ? 0.139 16.578 -4.23 1 94.12 59 ALA B C 1
ATOM 1541 O O . ALA B 1 59 ? -0.043 17.375 -3.311 1 94.12 59 ALA B O 1
ATOM 1542 N N . VAL B 1 60 ? -0.702 15.633 -4.543 1 94.88 60 VAL B N 1
ATOM 1543 C CA . VAL B 1 60 ? -1.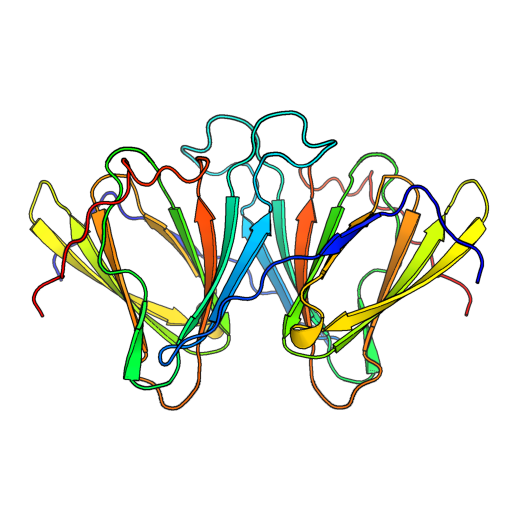797 15.211 -3.672 1 94.88 60 VAL B CA 1
ATOM 1544 C C . VAL B 1 60 ? -1.557 13.781 -3.188 1 94.88 60 VAL B C 1
ATOM 1546 O O . VAL B 1 60 ? -0.824 13.023 -3.822 1 94.88 60 VAL B O 1
ATOM 1549 N N . GLU B 1 61 ? -2.18 13.445 -2.055 1 95.62 61 GLU B N 1
ATOM 1550 C CA . GLU B 1 61 ? -1.905 12.141 -1.472 1 95.62 61 GLU B CA 1
ATOM 1551 C C . GLU B 1 61 ? -3.186 11.477 -0.965 1 95.62 61 GLU B C 1
ATOM 1553 O O . GLU B 1 61 ? -4.184 12.156 -0.718 1 95.62 61 GLU B O 1
ATOM 1558 N N . TRP B 1 62 ? -3.211 10.195 -0.912 1 96.62 62 TRP B N 1
ATOM 1559 C CA . TRP B 1 62 ? -4.211 9.344 -0.276 1 96.62 62 TRP B CA 1
ATOM 1560 C C . TRP B 1 62 ? -3.582 8.5 0.827 1 96.62 62 TRP B C 1
ATOM 1562 O O . TRP B 1 62 ? -2.629 7.758 0.583 1 96.62 62 TRP B O 1
ATOM 1572 N N . PHE B 1 63 ? -4.082 8.656 2.068 1 98.62 63 PHE B N 1
ATOM 1573 C CA . PHE B 1 63 ? -3.535 7.957 3.227 1 98.62 63 PHE B CA 1
ATOM 1574 C C . PHE B 1 63 ? -4.516 6.91 3.74 1 98.62 63 PHE B C 1
ATOM 1576 O O . PHE B 1 63 ? -5.711 7.18 3.871 1 98.62 63 PHE B O 1
ATOM 1583 N N . THR B 1 64 ? -4.082 5.715 4.035 1 98.81 64 THR B N 1
ATOM 1584 C CA . THR B 1 64 ? -4.844 4.66 4.691 1 98.81 64 THR B CA 1
ATOM 1585 C C . THR B 1 64 ? -4.012 3.984 5.777 1 98.81 64 THR B C 1
ATOM 1587 O O . THR B 1 64 ? -2.855 3.623 5.547 1 98.81 64 THR B O 1
ATOM 1590 N N . ILE B 1 65 ? -4.555 3.859 6.949 1 98.88 65 ILE B N 1
ATOM 1591 C CA . ILE B 1 65 ? -3.904 3.027 7.957 1 98.88 65 ILE B CA 1
ATOM 1592 C C . ILE B 1 65 ? -4.254 1.561 7.723 1 98.88 65 ILE B C 1
ATOM 1594 O O . ILE B 1 65 ? -5.434 1.2 7.66 1 98.88 65 ILE B O 1
ATOM 1598 N N . ILE B 1 66 ? -3.234 0.695 7.621 1 98.31 66 ILE B N 1
ATOM 1599 C CA . ILE B 1 66 ? -3.512 -0.686 7.242 1 98.31 66 ILE B CA 1
ATOM 1600 C C . ILE B 1 66 ? -3.152 -1.62 8.398 1 98.31 66 ILE B C 1
ATOM 1602 O O . ILE B 1 66 ? -3.367 -2.832 8.312 1 98.31 66 ILE B O 1
ATOM 1606 N N . ASP B 1 67 ? -2.607 -1.155 9.398 1 97.81 67 ASP B N 1
ATOM 1607 C CA . ASP B 1 67 ? -2.342 -1.839 10.664 1 97.81 67 ASP B CA 1
ATOM 1608 C C . ASP B 1 67 ? -2.242 -0.843 11.812 1 97.81 67 ASP B C 1
ATOM 1610 O O . ASP B 1 67 ? -1.711 0.257 11.648 1 97.81 67 ASP B O 1
ATOM 1614 N N . GLY B 1 68 ? -2.77 -1.138 13.008 1 97.38 68 GLY B N 1
ATOM 1615 C CA . GLY B 1 68 ? -2.756 -0.228 14.148 1 97.38 68 GLY B CA 1
ATOM 1616 C C . GLY B 1 68 ? -3.727 0.929 13.992 1 97.38 68 GLY B C 1
ATOM 1617 O O . GLY B 1 68 ? -4.781 0.783 13.375 1 97.38 68 GLY B O 1
ATOM 1618 N N . SER B 1 69 ? -3.496 1.997 14.727 1 98.31 69 SER B N 1
ATOM 1619 C CA . SER B 1 69 ? -4.316 3.203 14.711 1 98.31 69 SER B CA 1
ATOM 1620 C C . SER B 1 69 ? -3.465 4.457 14.875 1 98.31 69 SER B C 1
ATOM 1622 O O . SER B 1 69 ? -2.354 4.391 15.406 1 98.31 69 SER B O 1
ATOM 1624 N N . ALA B 1 70 ? -3.961 5.547 14.367 1 98.44 70 ALA B N 1
ATOM 1625 C CA . ALA B 1 70 ? -3.279 6.832 14.469 1 98.44 70 ALA B CA 1
ATOM 1626 C C . ALA B 1 70 ? -4.254 7.988 14.266 1 98.44 70 ALA B C 1
ATOM 1628 O O . ALA B 1 70 ? -5.41 7.773 13.891 1 98.44 70 ALA B O 1
ATOM 1629 N N . VAL B 1 71 ? -3.82 9.148 14.586 1 98.44 71 VAL B N 1
ATOM 1630 C CA . VAL B 1 71 ? -4.574 10.367 14.312 1 98.44 71 VAL B CA 1
ATOM 1631 C C . VAL B 1 71 ? -3.865 11.18 13.234 1 98.44 71 VAL B C 1
ATOM 1633 O O . VAL B 1 71 ? -2.691 11.531 13.383 1 98.44 71 VAL B O 1
ATOM 1636 N N . LEU B 1 72 ? -4.555 11.414 12.117 1 98.56 72 LEU B N 1
ATOM 1637 C CA . LEU B 1 72 ? -4.082 12.32 11.07 1 98.56 72 LEU B CA 1
ATOM 1638 C C . LEU B 1 72 ? -4.473 13.766 11.383 1 98.56 72 LEU B C 1
ATOM 1640 O O . LEU B 1 72 ? -5.66 14.086 11.461 1 98.56 72 LEU B O 1
ATOM 1644 N N . LYS B 1 73 ? -3.523 14.578 11.586 1 98.38 73 LYS B N 1
ATOM 1645 C CA . LYS B 1 73 ? -3.75 16 11.82 1 98.38 73 LYS B CA 1
ATOM 1646 C C . LYS B 1 73 ? -3.494 16.812 10.547 1 98.38 73 LYS B C 1
ATOM 1648 O O . LYS B 1 73 ? -2.475 16.609 9.883 1 98.38 73 LYS B O 1
ATOM 1653 N N . LEU B 1 74 ? -4.438 17.672 10.242 1 98.5 74 LEU B N 1
ATOM 1654 C CA . LEU B 1 74 ? -4.391 18.438 8.992 1 98.5 74 LEU B CA 1
ATOM 1655 C C . LEU B 1 74 ? -4.555 19.922 9.266 1 98.5 74 LEU B C 1
ATOM 1657 O O . LEU B 1 74 ? -5.262 20.312 10.195 1 98.5 74 LEU B O 1
ATOM 1661 N N . GLU B 1 75 ? -3.906 20.688 8.445 1 98.25 75 GLU B N 1
ATOM 1662 C CA . GLU B 1 75 ? -4.094 22.141 8.414 1 98.25 75 GLU B CA 1
ATOM 1663 C C . GLU B 1 75 ? -4.027 22.672 6.98 1 98.25 75 GLU B C 1
ATOM 1665 O O . GLU B 1 75 ? -3.049 22.422 6.27 1 98.25 75 GLU B O 1
ATOM 1670 N N . ASP B 1 76 ? -5.086 23.344 6.594 1 98.12 76 ASP B N 1
ATOM 1671 C CA . ASP B 1 76 ? -5.098 23.984 5.285 1 98.12 76 ASP B CA 1
ATOM 1672 C C . ASP B 1 76 ? -4.191 25.219 5.277 1 98.12 76 ASP B C 1
ATOM 1674 O O . ASP B 1 76 ? -4.387 26.141 6.066 1 98.12 76 ASP B O 1
ATOM 1678 N N . MET B 1 77 ? -3.291 25.25 4.348 1 97.75 77 MET B N 1
ATOM 1679 C CA . MET B 1 77 ? -2.271 26.297 4.367 1 97.75 77 MET B CA 1
ATOM 1680 C C . MET B 1 77 ? -2.832 27.625 3.852 1 97.75 77 MET B C 1
ATOM 1682 O O . MET B 1 77 ? -2.221 28.672 4.035 1 97.75 77 MET B O 1
ATOM 1686 N N . GLU B 1 78 ? -3.949 27.578 3.277 1 96.5 78 GLU B N 1
ATOM 1687 C CA . GLU B 1 78 ? -4.594 28.797 2.785 1 96.5 78 GLU B CA 1
ATOM 1688 C C . GLU B 1 78 ? -5.562 29.359 3.82 1 96.5 78 GLU B C 1
ATOM 1690 O O . GLU B 1 78 ? -5.539 30.562 4.109 1 96.5 78 GLU B O 1
ATOM 1695 N N . THR B 1 79 ? -6.41 28.562 4.426 1 96.25 79 THR B N 1
ATOM 1696 C CA . THR B 1 79 ? -7.461 29.031 5.324 1 96.25 79 THR B CA 1
ATOM 1697 C C . THR B 1 79 ? -7.039 28.875 6.781 1 96.25 79 THR B C 1
ATOM 1699 O O . THR B 1 79 ? -7.66 29.453 7.68 1 96.25 79 THR B O 1
ATOM 1702 N N . HIS B 1 80 ? -6.07 27.984 7.082 1 95.81 80 HIS B N 1
ATOM 1703 C CA . HIS B 1 80 ? -5.531 27.641 8.398 1 95.81 80 HIS B CA 1
ATOM 1704 C C . HIS B 1 80 ? -6.555 26.875 9.234 1 95.81 80 HIS B C 1
ATOM 1706 O O . HIS B 1 80 ? -6.406 26.766 10.453 1 95.81 80 HIS B O 1
ATOM 1712 N N . GLU B 1 81 ? -7.586 26.453 8.508 1 96.19 81 GLU B N 1
ATOM 1713 C CA . GLU B 1 81 ? -8.492 25.516 9.164 1 96.19 81 GLU B CA 1
ATOM 1714 C C . GLU B 1 81 ? -7.781 24.203 9.484 1 96.19 81 GLU B C 1
ATOM 1716 O O . GLU B 1 81 ? -6.926 23.75 8.727 1 96.19 81 GLU B O 1
ATOM 1721 N N . ARG B 1 82 ? -8.188 23.625 10.617 1 97.06 82 ARG B N 1
ATOM 1722 C CA . ARG B 1 82 ? -7.559 22.391 11.062 1 97.06 82 ARG B CA 1
ATOM 1723 C C . ARG B 1 82 ? -8.586 21.266 11.172 1 97.06 82 ARG B C 1
ATOM 1725 O O . ARG B 1 82 ? -9.781 21.516 11.344 1 97.06 82 ARG B O 1
ATOM 1732 N N . LYS B 1 83 ? -8.141 20.047 11.07 1 97.06 83 LYS B N 1
ATOM 1733 C CA . LYS B 1 83 ? -8.969 18.859 11.195 1 97.06 83 LYS B CA 1
ATOM 1734 C C . LYS B 1 83 ? -8.156 17.672 11.703 1 97.06 83 LYS B C 1
ATOM 1736 O O . LYS B 1 83 ? -7.027 17.453 11.258 1 97.06 83 LYS B O 1
ATOM 1741 N N . ASP B 1 84 ? -8.695 16.938 12.641 1 97.69 84 ASP B N 1
ATOM 1742 C CA . ASP B 1 84 ? -8.141 15.664 13.086 1 97.69 84 ASP B CA 1
ATOM 1743 C C . ASP B 1 84 ? -9 14.492 12.609 1 97.69 84 ASP B C 1
ATOM 1745 O O . ASP B 1 84 ? -10.227 14.539 12.719 1 97.69 84 ASP B O 1
ATOM 1749 N N . ILE B 1 85 ? -8.398 13.523 12.125 1 98.06 85 ILE B N 1
ATOM 1750 C CA . ILE B 1 85 ? -9.109 12.336 11.672 1 98.06 85 ILE B CA 1
ATOM 1751 C C . ILE B 1 85 ? -8.516 11.094 12.328 1 98.06 85 ILE B C 1
ATOM 1753 O O . ILE B 1 85 ? -7.328 10.797 12.156 1 98.06 85 ILE B O 1
ATOM 1757 N N . GLU B 1 86 ? -9.297 10.359 13.07 1 98.38 86 GLU B N 1
ATOM 1758 C CA . GLU B 1 86 ? -8.859 9.07 13.602 1 98.38 86 GLU B CA 1
ATOM 1759 C C . GLU B 1 86 ? -8.883 7.996 12.516 1 98.38 86 GLU B C 1
ATOM 1761 O O . GLU B 1 86 ? -9.891 7.82 11.828 1 98.38 86 GLU B O 1
ATOM 1766 N N . MET B 1 87 ? -7.82 7.305 12.422 1 98.56 87 MET B N 1
ATOM 1767 C CA . MET B 1 87 ? -7.711 6.281 11.383 1 98.56 87 MET B CA 1
ATOM 1768 C C . MET B 1 87 ? -7.277 4.949 11.984 1 98.56 87 MET B C 1
ATOM 1770 O O . MET B 1 87 ? -6.484 4.914 12.93 1 98.56 87 MET B O 1
ATOM 1774 N N . SER B 1 88 ? -7.777 3.887 11.461 1 98.44 88 SER B N 1
ATOM 1775 C CA . SER B 1 88 ? -7.438 2.502 11.773 1 98.44 88 SER B CA 1
ATOM 1776 C C . SER B 1 88 ? -7.902 1.557 10.672 1 98.44 88 SER B C 1
ATOM 1778 O O . SER B 1 88 ? -8.688 1.942 9.805 1 98.44 88 SER B O 1
ATOM 1780 N N . LEU B 1 89 ? -7.355 0.354 10.727 1 96.81 89 LEU B N 1
ATOM 1781 C CA . LEU B 1 89 ? -7.832 -0.635 9.766 1 96.81 89 LEU B CA 1
ATOM 1782 C C . LEU B 1 89 ? -9.328 -0.862 9.914 1 96.81 89 LEU B C 1
ATOM 1784 O O . LEU B 1 89 ? -10.047 -0.998 8.922 1 96.81 89 LEU B O 1
ATOM 1788 N N . GLU B 1 90 ? -9.812 -0.893 11.148 1 96 90 GLU B N 1
ATOM 1789 C CA . GLU B 1 90 ? -11.219 -1.146 11.43 1 96 90 GLU B CA 1
ATOM 1790 C C . GLU B 1 90 ? -12.109 -0.095 10.766 1 96 90 GLU B C 1
ATOM 1792 O O . GLU B 1 90 ? -13.195 -0.411 10.281 1 96 90 GLU B O 1
ATOM 1797 N N . LYS B 1 91 ? -11.664 1.133 10.727 1 97.5 91 LYS B N 1
ATOM 1798 C CA . LYS B 1 91 ? -12.445 2.199 10.102 1 97.5 91 LYS B CA 1
ATOM 1799 C C . LYS B 1 91 ? -12.422 2.08 8.586 1 97.5 91 LYS B C 1
ATOM 1801 O O . LYS B 1 91 ? -13.336 2.557 7.902 1 97.5 91 LYS B O 1
ATOM 1806 N N . ALA B 1 92 ? -11.391 1.481 8.023 1 98 92 ALA B N 1
ATOM 1807 C CA . ALA B 1 92 ? -11.234 1.211 6.598 1 98 92 ALA B CA 1
ATOM 1808 C C . ALA B 1 92 ? -11.531 2.457 5.77 1 98 92 ALA B C 1
ATOM 1810 O O . ALA B 1 92 ? -12.336 2.414 4.836 1 98 92 ALA B O 1
ATOM 1811 N N . ILE B 1 93 ? -10.844 3.52 6.086 1 98.31 93 ILE B N 1
ATOM 1812 C CA . ILE B 1 93 ? -11.031 4.746 5.316 1 98.31 93 ILE B CA 1
ATOM 1813 C C . ILE B 1 93 ? -9.727 5.121 4.621 1 98.31 93 ILE B C 1
ATOM 1815 O O . ILE B 1 93 ? -8.641 4.789 5.102 1 98.31 93 ILE B O 1
ATOM 1819 N N . THR B 1 94 ? -9.844 5.719 3.461 1 98.19 94 THR B N 1
ATOM 1820 C CA . THR B 1 94 ? -8.781 6.434 2.766 1 98.19 94 THR B CA 1
ATOM 1821 C 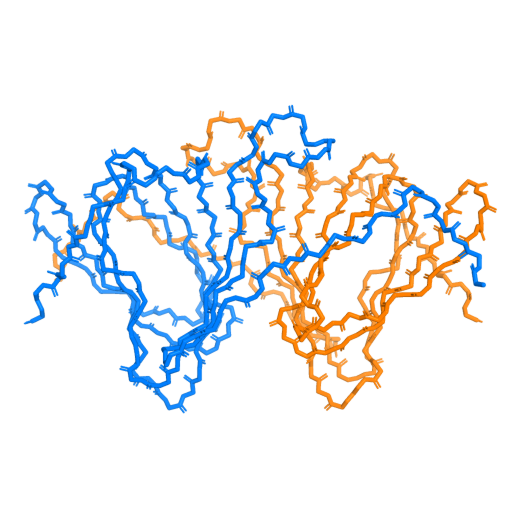C . THR B 1 94 ? -9.039 7.938 2.781 1 98.19 94 THR B C 1
ATOM 1823 O O . THR B 1 94 ? -10.141 8.391 2.457 1 98.19 94 THR B O 1
ATOM 1826 N N . VAL B 1 95 ? -8.031 8.688 3.176 1 97.88 95 VAL B N 1
ATOM 1827 C CA . VAL B 1 95 ? -8.188 10.133 3.238 1 97.88 95 VAL B CA 1
ATOM 1828 C C . VAL B 1 95 ? -7.453 10.781 2.066 1 97.88 95 VAL B C 1
ATOM 1830 O O . VAL B 1 95 ? -6.242 10.609 1.906 1 97.88 95 VAL B O 1
ATOM 1833 N N . PHE B 1 96 ? -8.18 11.492 1.261 1 97.06 96 PHE B N 1
ATOM 1834 C CA . PHE B 1 96 ? -7.59 12.312 0.207 1 97.06 96 PHE B CA 1
ATOM 1835 C C . PHE B 1 96 ? -7.09 13.633 0.766 1 97.06 96 PHE B C 1
ATOM 1837 O O . PHE B 1 96 ? -7.859 14.391 1.362 1 97.06 96 PHE B O 1
ATOM 1844 N N . ILE B 1 97 ? -5.844 13.922 0.584 1 97.06 97 ILE B N 1
ATOM 1845 C CA . ILE B 1 97 ? -5.184 15.141 1.037 1 97.06 97 ILE B CA 1
ATOM 1846 C C . ILE B 1 97 ? -4.75 15.977 -0.169 1 97.06 97 ILE B C 1
ATOM 1848 O O . ILE B 1 97 ? -3.744 15.664 -0.814 1 97.06 97 ILE B O 1
ATOM 1852 N N . PRO B 1 98 ? -5.449 17.031 -0.446 1 96.25 98 PRO B N 1
ATOM 1853 C CA . PRO B 1 98 ? -5.078 17.859 -1.595 1 96.25 98 PRO B CA 1
ATOM 1854 C C . PRO B 1 98 ? -3.811 18.672 -1.349 1 96.25 98 PRO B C 1
ATOM 1856 O O . PRO B 1 98 ? -3.293 18.703 -0.229 1 96.25 98 PRO B O 1
ATOM 1859 N N . ASN B 1 99 ? -3.316 19.25 -2.5 1 96.81 99 ASN B N 1
ATOM 1860 C CA . ASN B 1 99 ? -2.131 20.094 -2.352 1 96.81 99 ASN B CA 1
ATOM 1861 C C . ASN B 1 99 ? -2.371 21.234 -1.367 1 96.81 99 ASN B C 1
ATOM 1863 O O . ASN B 1 99 ? -3.514 21.641 -1.148 1 96.81 99 ASN B O 1
ATOM 1867 N N . ASN B 1 100 ? -1.336 21.641 -0.631 1 98.31 100 ASN B N 1
ATOM 1868 C CA . ASN B 1 100 ? -1.321 22.766 0.304 1 98.31 100 ASN B CA 1
ATOM 1869 C C . ASN B 1 100 ? -2.125 22.453 1.563 1 98.31 100 ASN B C 1
ATOM 1871 O O . ASN B 1 100 ? -2.752 23.344 2.141 1 98.31 100 ASN B O 1
ATOM 1875 N N . VAL B 1 101 ? -2.215 21.266 1.943 1 98.31 101 VAL B N 1
ATOM 1876 C CA . VAL B 1 101 ? -2.719 20.859 3.248 1 98.31 101 VAL B CA 1
ATOM 1877 C C . VAL B 1 101 ? -1.606 20.172 4.039 1 98.31 101 VAL B C 1
ATOM 1879 O O . VAL B 1 101 ? -1.101 19.125 3.631 1 98.31 101 VAL B O 1
ATOM 1882 N N . ALA B 1 102 ? -1.215 20.766 5.062 1 98.69 102 ALA B N 1
ATOM 1883 C CA . ALA B 1 102 ? -0.217 20.156 5.938 1 98.69 102 ALA B CA 1
ATOM 1884 C C . ALA B 1 102 ? -0.779 18.922 6.641 1 98.69 102 ALA B C 1
ATOM 1886 O O . ALA B 1 102 ? -1.961 18.891 6.988 1 98.69 102 ALA B O 1
ATOM 1887 N N . HIS B 1 103 ? 0.069 17.969 6.848 1 98.69 103 HIS B N 1
ATOM 1888 C CA . HIS B 1 103 ? -0.398 16.734 7.457 1 98.69 103 HIS B CA 1
ATOM 1889 C C . HIS B 1 103 ? 0.701 16.078 8.289 1 98.69 103 HIS B C 1
ATOM 1891 O O . HIS B 1 103 ? 1.878 16.141 7.926 1 98.69 103 HIS B O 1
ATOM 1897 N N . VAL B 1 104 ? 0.361 15.516 9.352 1 98.56 104 VAL B N 1
ATOM 1898 C CA . VAL B 1 104 ? 1.185 14.688 10.234 1 98.56 104 VAL B CA 1
ATOM 1899 C C . VAL B 1 104 ? 0.341 13.555 10.82 1 98.56 104 VAL B C 1
ATOM 1901 O O . VAL B 1 104 ? -0.83 13.758 11.156 1 98.56 104 VAL B O 1
ATOM 1904 N N . VAL B 1 105 ? 0.843 12.391 10.875 1 98.62 105 VAL B N 1
ATOM 1905 C CA . VAL B 1 105 ? 0.19 11.234 11.484 1 98.62 105 VAL B CA 1
ATOM 1906 C C . VAL B 1 105 ? 0.824 10.93 12.836 1 98.62 105 VAL B C 1
ATOM 1908 O O . VAL B 1 105 ? 2.023 10.664 12.922 1 98.62 105 VAL B O 1
ATOM 1911 N N . VAL B 1 106 ? 0.048 10.945 13.852 1 98.25 106 VAL B N 1
ATOM 1912 C CA . VAL B 1 106 ? 0.553 10.805 15.211 1 98.25 106 VAL B CA 1
ATOM 1913 C C . VAL B 1 106 ? 0.086 9.477 15.805 1 98.25 106 VAL B C 1
ATOM 1915 O O . VAL B 1 106 ? -1.096 9.133 15.719 1 98.25 106 VAL B O 1
ATOM 1918 N N . ASN B 1 107 ? 1.024 8.758 16.375 1 98.5 107 ASN B N 1
ATOM 1919 C CA . ASN B 1 107 ? 0.695 7.508 17.047 1 98.5 107 ASN B CA 1
ATOM 1920 C C . ASN B 1 107 ? 0.412 7.742 18.531 1 98.5 107 ASN B C 1
ATOM 1922 O O . ASN B 1 107 ? 1.337 7.789 19.344 1 98.5 107 ASN B O 1
ATOM 1926 N N . ASN B 1 108 ? -0.786 7.777 18.844 1 96.62 108 ASN B N 1
ATOM 1927 C CA . ASN B 1 108 ? -1.175 7.957 20.25 1 96.62 108 ASN B CA 1
ATOM 1928 C C . ASN B 1 108 ? -1.562 6.633 20.891 1 96.62 108 ASN B C 1
ATOM 1930 O O . ASN B 1 108 ? -2.219 6.613 21.938 1 96.62 108 ASN B O 1
ATOM 1934 N N . SER B 1 109 ? -1.299 5.562 20.266 1 97.19 109 SER B N 1
ATOM 1935 C CA . SER B 1 109 ? -1.6 4.234 20.781 1 97.19 109 SER B CA 1
ATOM 1936 C C . SER B 1 109 ? -0.348 3.561 21.344 1 97.19 109 SER B C 1
ATOM 1938 O O . SER B 1 109 ? 0.72 4.172 21.391 1 97.19 109 SER B O 1
ATOM 1940 N N . ASP B 1 110 ? -0.505 2.297 21.844 1 98 110 ASP B N 1
ATOM 1941 C CA . ASP B 1 110 ? 0.61 1.553 22.422 1 98 110 ASP B CA 1
ATOM 1942 C C . ASP B 1 110 ? 1.142 0.511 21.438 1 98 110 ASP B C 1
ATOM 1944 O O . ASP B 1 110 ? 1.983 -0.315 21.797 1 98 110 ASP B O 1
ATOM 1948 N N . LYS B 1 111 ? 0.662 0.555 20.234 1 97.88 111 LYS B N 1
ATOM 1949 C CA . LYS B 1 111 ? 1.112 -0.344 19.188 1 97.88 111 LYS B CA 1
ATOM 1950 C C . LYS B 1 111 ? 1.563 0.438 17.953 1 97.88 111 LYS B C 1
ATOM 1952 O O . LYS B 1 111 ? 1.152 1.584 17.75 1 97.88 111 LYS B O 1
ATOM 1957 N N . ASP B 1 112 ? 2.426 -0.159 17.125 1 98.31 112 ASP B N 1
ATOM 1958 C CA . ASP B 1 112 ? 2.842 0.474 15.883 1 98.31 112 ASP B CA 1
ATOM 1959 C C . ASP B 1 112 ? 1.649 0.704 14.961 1 98.31 112 ASP B C 1
ATOM 1961 O O . ASP B 1 112 ? 0.665 -0.036 15.016 1 98.31 112 ASP B O 1
ATOM 1965 N N . PHE B 1 113 ? 1.726 1.715 14.172 1 98.5 113 PHE B N 1
ATOM 1966 C CA . PHE B 1 113 ? 0.821 1.804 13.031 1 98.5 113 PHE B CA 1
ATOM 1967 C C . PHE B 1 113 ? 1.581 1.624 11.719 1 98.5 113 PHE B C 1
ATOM 1969 O O . PHE B 1 113 ? 2.791 1.85 11.664 1 98.5 113 PHE B O 1
ATOM 1976 N N . ILE B 1 114 ? 0.941 1.145 10.672 1 98.75 114 ILE B N 1
ATOM 1977 C CA . ILE B 1 114 ? 1.45 1.172 9.305 1 98.75 114 ILE B CA 1
ATOM 1978 C C . ILE B 1 114 ? 0.493 1.958 8.414 1 98.75 114 ILE B C 1
ATOM 1980 O O . ILE B 1 114 ? -0.706 1.668 8.375 1 98.75 114 ILE B O 1
ATOM 1984 N N . LEU B 1 115 ? 1.02 2.969 7.777 1 98.81 115 LEU B N 1
ATOM 1985 C CA . LEU B 1 115 ? 0.28 3.809 6.84 1 98.81 115 LEU B CA 1
ATOM 1986 C C . LEU B 1 115 ? 0.698 3.518 5.402 1 98.81 115 LEU B C 1
ATOM 1988 O O . LEU B 1 115 ? 1.889 3.389 5.113 1 98.81 115 LEU B O 1
ATOM 1992 N N . LEU B 1 116 ? -0.282 3.305 4.547 1 98.81 116 LEU B N 1
ATOM 1993 C CA . LEU B 1 116 ? -0.084 3.254 3.104 1 98.81 116 LEU B CA 1
ATOM 1994 C C . LEU B 1 116 ? -0.433 4.594 2.459 1 98.81 116 LEU B C 1
ATOM 1996 O O . LEU B 1 116 ? -1.497 5.156 2.727 1 98.81 116 LEU B O 1
ATOM 2000 N N . ALA B 1 117 ? 0.504 5.035 1.657 1 98.19 117 ALA B N 1
ATOM 2001 C CA . ALA B 1 117 ? 0.285 6.293 0.95 1 98.19 117 ALA B CA 1
ATOM 2002 C C . ALA B 1 117 ? 0.421 6.105 -0.559 1 98.19 117 ALA B C 1
ATOM 2004 O O . ALA B 1 117 ? 1.304 5.383 -1.023 1 98.19 117 ALA B O 1
ATOM 2005 N N . TYR B 1 118 ? -0.484 6.672 -1.302 1 95.19 118 TYR B N 1
ATOM 2006 C CA . TYR B 1 118 ? -0.339 6.914 -2.732 1 95.19 118 TYR B CA 1
ATOM 2007 C C . TYR B 1 118 ? -0.164 8.398 -3.021 1 95.19 118 TYR B C 1
ATOM 2009 O O . TYR B 1 118 ? -0.867 9.234 -2.451 1 95.19 118 TYR B O 1
ATOM 2017 N N . THR B 1 119 ? 0.843 8.734 -3.76 1 93.81 119 THR B N 1
ATOM 2018 C CA . THR B 1 119 ? 1.038 10.102 -4.242 1 93.81 119 THR B CA 1
ATOM 2019 C C . THR B 1 119 ? 0.91 10.164 -5.762 1 93.81 119 THR B C 1
ATOM 2021 O O . THR B 1 119 ? 1.375 9.266 -6.465 1 93.81 119 THR B O 1
ATOM 2024 N N . ASP B 1 120 ? 0.329 11.195 -6.281 1 90.25 120 ASP B N 1
ATOM 2025 C CA . ASP B 1 120 ? 0.043 11.273 -7.711 1 90.25 120 ASP B CA 1
ATOM 2026 C C . ASP B 1 120 ? 1.286 11.68 -8.5 1 90.25 120 ASP B C 1
ATOM 2028 O O . ASP B 1 120 ? 1.303 11.602 -9.727 1 90.25 120 ASP B O 1
ATOM 2032 N N . LYS B 1 121 ? 2.314 12.109 -7.859 1 90.12 121 LYS B N 1
ATOM 2033 C CA . LYS B 1 121 ? 3.529 12.586 -8.516 1 90.12 121 LYS B CA 1
ATOM 2034 C C . LYS B 1 121 ? 4.758 11.844 -8 1 90.12 121 LYS B C 1
ATOM 2036 O O . LYS B 1 121 ? 4.754 11.32 -6.883 1 90.12 121 LYS B O 1
ATOM 2041 N N . LEU B 1 122 ? 5.734 11.883 -8.883 1 91.56 122 LEU B N 1
ATOM 2042 C CA . LEU B 1 122 ? 7.035 11.422 -8.406 1 91.56 122 LEU B CA 1
ATOM 2043 C C . LEU B 1 122 ? 7.598 12.367 -7.352 1 91.56 122 LEU B C 1
ATOM 2045 O O . LEU B 1 122 ? 7.414 13.586 -7.441 1 91.56 122 LEU B O 1
ATOM 2049 N N . TYR B 1 123 ? 8.266 11.836 -6.445 1 94.31 123 TYR B N 1
ATOM 2050 C CA . TYR B 1 123 ? 8.836 12.617 -5.355 1 94.31 123 TYR B CA 1
ATOM 2051 C C . TYR B 1 123 ? 9.711 13.742 -5.895 1 94.31 123 TYR B C 1
ATOM 2053 O O . TYR B 1 123 ? 10.547 13.523 -6.773 1 94.31 123 TYR B O 1
ATOM 2061 N N . ASP B 1 124 ? 9.523 14.906 -5.434 1 96.19 124 ASP B N 1
ATOM 2062 C CA . ASP B 1 124 ? 10.297 16.109 -5.668 1 96.19 124 ASP B CA 1
ATOM 2063 C C . ASP B 1 124 ? 10.547 16.875 -4.363 1 96.19 124 ASP B C 1
ATOM 2065 O O . ASP B 1 124 ? 9.617 17.422 -3.773 1 96.19 124 ASP B O 1
ATOM 2069 N N . PRO B 1 125 ? 11.812 16.859 -3.906 1 96.62 125 PRO B N 1
ATOM 2070 C CA . PRO B 1 125 ? 12.094 17.547 -2.641 1 96.62 125 PRO B CA 1
ATOM 2071 C C . PRO B 1 125 ? 11.633 19 -2.633 1 96.62 125 PRO B C 1
ATOM 2073 O O . PRO B 1 125 ? 11.305 19.547 -1.575 1 96.62 125 PRO B O 1
ATOM 2076 N N . LYS B 1 126 ? 11.562 19.609 -3.803 1 98 126 LYS B N 1
ATOM 2077 C CA . LYS B 1 126 ? 11.117 21 -3.885 1 98 126 LYS B CA 1
ATOM 2078 C C . LYS B 1 126 ? 9.617 21.109 -3.607 1 98 126 LYS B C 1
ATOM 2080 O O . LYS B 1 126 ? 9.109 22.203 -3.348 1 98 126 LYS B O 1
ATOM 2085 N N . ASP B 1 127 ? 8.938 19.984 -3.703 1 98.19 127 ASP B N 1
ATOM 2086 C CA . ASP B 1 127 ? 7.496 19.969 -3.48 1 98.19 127 ASP B CA 1
ATOM 2087 C C . ASP B 1 127 ? 7.164 19.484 -2.07 1 98.19 127 ASP B C 1
ATOM 2089 O O . ASP B 1 127 ? 6.066 18.984 -1.823 1 98.19 127 ASP B O 1
ATOM 2093 N N . THR B 1 128 ? 8.07 19.453 -1.169 1 98.19 128 THR B N 1
ATOM 2094 C CA . THR B 1 128 ? 7.883 19.094 0.231 1 98.19 128 THR B CA 1
ATOM 2095 C C . THR B 1 128 ? 8.352 20.219 1.151 1 98.19 128 THR B C 1
ATOM 2097 O O . THR B 1 128 ? 9.555 20.453 1.288 1 98.19 128 THR B O 1
ATOM 2100 N N . ILE B 1 129 ? 7.418 20.891 1.759 1 98.56 129 ILE B N 1
ATOM 2101 C CA . ILE B 1 129 ? 7.727 22.031 2.611 1 98.56 129 ILE B CA 1
ATOM 2102 C C . ILE B 1 129 ? 7.473 21.672 4.074 1 98.56 129 ILE B C 1
ATOM 2104 O O . ILE B 1 129 ? 6.336 21.391 4.461 1 98.56 129 ILE B O 1
ATOM 2108 N N . ALA B 1 130 ? 8.531 21.703 4.887 1 98.19 130 ALA B N 1
ATOM 2109 C CA . ALA B 1 130 ? 8.398 21.391 6.309 1 98.19 130 ALA B CA 1
ATOM 2110 C C . ALA B 1 130 ? 7.438 22.359 6.996 1 98.19 130 ALA B C 1
ATOM 2112 O O . ALA B 1 130 ? 7.453 23.547 6.719 1 98.19 130 ALA B O 1
ATOM 2113 N N . TYR B 1 131 ? 6.574 21.812 7.805 1 98.19 131 TYR B N 1
ATOM 2114 C CA . TYR B 1 131 ? 5.598 22.609 8.539 1 98.19 131 TYR B CA 1
ATOM 2115 C C . TYR B 1 131 ? 5.086 21.844 9.758 1 98.19 131 TYR B C 1
ATOM 2117 O O . TYR B 1 131 ? 4.594 20.719 9.641 1 98.19 131 TYR B O 1
ATOM 2125 N N . GLU B 1 132 ? 5.188 22.375 10.93 1 96.06 132 GLU B N 1
ATOM 2126 C CA . GLU B 1 132 ? 4.684 21.781 12.164 1 96.06 132 GLU B CA 1
ATOM 2127 C C . GLU B 1 132 ? 3.305 22.328 12.516 1 96.06 132 GLU B C 1
ATOM 2129 O O . GLU B 1 132 ? 3.141 23.531 12.703 1 96.06 132 GLU B O 1
ATOM 2134 N N . ILE B 1 133 ? 2.369 21.391 12.477 1 95.06 133 ILE B N 1
ATOM 2135 C CA . ILE B 1 133 ? 1.034 21.797 12.891 1 95.06 133 ILE B CA 1
ATOM 2136 C C . ILE B 1 133 ? 1.029 22.094 14.391 1 95.06 133 ILE B C 1
ATOM 2138 O O . ILE B 1 133 ? 1.439 21.25 15.195 1 95.06 133 ILE B O 1
ATOM 2142 N N . LYS B 1 134 ? 0.724 23.297 14.75 1 79.12 134 LYS B N 1
ATOM 2143 C CA . LYS B 1 134 ? 0.756 23.734 16.141 1 79.12 134 LYS B CA 1
ATOM 2144 C C . LYS B 1 134 ? -0.44 23.188 16.922 1 79.12 134 LYS B C 1
ATOM 2146 O O . LYS B 1 134 ? -1.577 23.25 16.453 1 79.12 134 LYS B O 1
ATOM 2151 N N . CYS B 1 135 ? -0.121 22.094 17.781 1 60.22 135 CYS B N 1
ATOM 2152 C CA . CYS B 1 135 ? -1.178 21.562 18.641 1 60.22 135 CYS B CA 1
ATOM 2153 C C . CYS B 1 135 ? -1.441 22.5 19.812 1 60.22 135 CYS B C 1
ATOM 2155 O O . CYS B 1 135 ? -0.532 23.188 20.281 1 60.22 135 CYS B O 1
#

Foldseek 3Di:
DDDPPVDDDDDWDWAADPFFIKTWDAQQPDPPPPHRAFTKMKTKGAAFHKDFQWFFQQKKKKKAWQADKWKKWKAAQVPRDIDIDIHHNVVVDIDIGDGRMGIMIGHNDNGMIMMMMTMRDRDDPVRIGGHHSDD/DDDPPVDDDDDWDWAADPFFIKTWDAQQPDPPPPHRAFTKMKTKGAAFHKDFQWFFQQKKKKKAWQADKWKKWKAAQVPRDIDIDIHHNVVVDIDIGDGRMGIMIGHNDNGMIMMMMTMRDRDDPVRIGGHHSDD

pLDDT: mean 93.98, std 9.82, range [41.62, 98.88]

Radius of gyration: 18.69 Å; Cα contacts (8 Å, |Δi|>4): 729; chains: 2; bounding box: 30×58×44 Å

Sequence (270 aa):
MAQIEKVHVIQRRLITDDRGWFLKVITGTEEGIPSHTGEVYLTMGEPGQAKGGHYHPEAVEWFTIIDGSAVLKLEDMETHERKDIEMSLEKAITVFIPNNVAHVVVNNSDKDFILLAYTDKLYDPKDTIAYEIKCMAQIEKVHVIQRRLITDDRGWFLKVITGTEEGIPSHTGEVYLTMGEPGQAKGGHYHPEAVEWFTIIDGSAVLKLEDMETHERKDIEMSLEKAITVFIPNNVAHVVVNNSDKDFILLAYTDKLYDPKDTIAYEIKC